Protein AF-A0A7X6ZI66-F1 (afdb_monomer_lite)

pLDDT: mean 93.52, std 6.58, range [58.81, 98.81]

Sequence (279 aa):
EKELAILAPGGCPTERHLVQAYRRKTLTKFQTEAEQHAFWAQLLKKTLPEVARWAANIPQLEDAIRTALVKRGGLGYLPPTPQTFPPSEAFISWVLASDALPMIAWLDGTSAGESDPPALFECLRAQGALALNIIPDRNHNIAQADQRALQLKKLAAVIDLAERLQMPINIGTEMNKAGQPFADDIGCEALRPYQHIFLRGARILVGQSILARYAGFAYAGRAARAEFGTDLRRQNDFFEGVGGLPPLTKPRADHLTSLNPTQAFSLLQDSVRRQAWAV

Radius of gyration: 23.69 Å; chains: 1; bounding box: 58×41×63 Å

Structure (mmCIF, N/CA/C/O backbone):
data_AF-A0A7X6ZI66-F1
#
_entry.id   AF-A0A7X6ZI66-F1
#
loop_
_atom_site.group_PDB
_atom_site.id
_atom_site.type_symbol
_atom_site.label_atom_id
_atom_site.label_alt_id
_atom_site.label_comp_id
_atom_site.label_asym_id
_atom_site.label_entity_id
_atom_site.label_seq_id
_atom_site.pdbx_PDB_ins_code
_atom_site.Cartn_x
_atom_site.Cartn_y
_atom_site.Cartn_z
_atom_site.occupancy
_atom_site.B_iso_or_equiv
_atom_site.auth_seq_id
_atom_site.auth_comp_id
_atom_site.auth_asym_id
_atom_site.auth_atom_id
_atom_site.pdbx_PDB_model_num
ATOM 1 N N . GLU A 1 1 ? 30.888 2.098 -6.085 1.00 58.81 1 GLU A N 1
ATOM 2 C CA . GLU A 1 1 ? 30.416 2.562 -4.762 1.00 58.81 1 GLU A CA 1
ATOM 3 C C . GLU A 1 1 ? 30.596 4.069 -4.555 1.00 58.81 1 GLU A C 1
ATOM 5 O O . GLU A 1 1 ? 29.593 4.762 -4.485 1.00 58.81 1 GLU A O 1
ATOM 10 N N . LYS A 1 2 ? 31.824 4.617 -4.582 1.00 64.69 2 LYS A N 1
ATOM 11 C CA . LYS A 1 2 ? 32.072 6.071 -4.418 1.00 64.69 2 LYS A CA 1
ATOM 12 C C . LYS A 1 2 ? 31.286 6.971 -5.392 1.00 64.69 2 LYS A C 1
ATOM 14 O O . LYS A 1 2 ? 30.758 7.995 -4.987 1.00 64.69 2 LYS A O 1
ATOM 19 N N . GLU A 1 3 ? 31.152 6.557 -6.655 1.00 69.62 3 GLU A N 1
ATOM 20 C CA . GLU A 1 3 ? 30.378 7.289 -7.679 1.00 69.62 3 GLU A CA 1
ATOM 21 C C . GLU A 1 3 ? 28.850 7.218 -7.462 1.00 69.62 3 GLU A C 1
ATOM 23 O O . GLU A 1 3 ? 28.128 8.090 -7.931 1.00 69.62 3 GLU A O 1
ATOM 28 N N . LEU A 1 4 ? 28.356 6.207 -6.735 1.00 70.31 4 LEU A N 1
ATOM 29 C CA . LEU A 1 4 ? 26.935 6.031 -6.404 1.00 70.31 4 LEU A CA 1
ATOM 30 C C . LEU A 1 4 ? 26.526 6.829 -5.161 1.00 70.31 4 LEU A C 1
ATOM 32 O O . LEU A 1 4 ? 25.412 7.341 -5.110 1.00 70.31 4 LEU A O 1
ATOM 36 N N . ALA A 1 5 ? 27.422 6.955 -4.178 1.00 66.50 5 ALA A N 1
ATOM 37 C CA . ALA A 1 5 ? 27.152 7.655 -2.921 1.00 66.50 5 ALA A CA 1
ATOM 38 C C . ALA A 1 5 ? 26.800 9.140 -3.126 1.00 66.50 5 ALA A C 1
ATOM 40 O O . ALA A 1 5 ? 25.981 9.685 -2.397 1.00 66.50 5 ALA A O 1
ATOM 41 N N . ILE A 1 6 ? 27.363 9.775 -4.160 1.00 77.19 6 ILE A N 1
ATOM 42 C CA . ILE A 1 6 ? 27.089 11.178 -4.525 1.00 77.19 6 ILE A CA 1
ATOM 43 C C . ILE A 1 6 ? 25.687 11.339 -5.144 1.00 77.19 6 ILE A C 1
ATOM 45 O O . ILE A 1 6 ? 25.121 12.428 -5.138 1.00 77.19 6 ILE A O 1
ATOM 49 N N . LEU A 1 7 ? 25.122 10.262 -5.699 1.00 76.62 7 LEU A N 1
ATOM 50 C CA . LEU A 1 7 ? 23.834 10.285 -6.395 1.00 76.62 7 LEU A CA 1
ATOM 51 C C . LEU A 1 7 ? 22.649 9.996 -5.483 1.00 76.62 7 LEU A C 1
ATOM 53 O O . LEU A 1 7 ? 21.531 10.329 -5.854 1.00 76.62 7 LEU A O 1
ATOM 57 N N . ALA A 1 8 ? 22.881 9.356 -4.340 1.00 77.62 8 ALA A N 1
ATOM 58 C CA . ALA A 1 8 ? 21.833 8.850 -3.472 1.00 77.62 8 ALA A CA 1
ATOM 59 C C . ALA A 1 8 ? 21.607 9.786 -2.274 1.00 77.62 8 ALA A C 1
ATOM 61 O O . ALA A 1 8 ? 22.435 9.800 -1.356 1.00 77.62 8 ALA A O 1
ATOM 62 N N . PRO A 1 9 ? 20.488 10.536 -2.224 1.00 74.00 9 PRO A N 1
ATOM 63 C CA . PRO A 1 9 ? 20.119 11.279 -1.026 1.00 74.00 9 PRO A CA 1
ATOM 64 C C . PRO A 1 9 ? 20.056 10.328 0.177 1.00 74.00 9 PRO A C 1
ATOM 66 O O . PRO A 1 9 ? 19.439 9.267 0.103 1.00 74.00 9 PRO A O 1
ATOM 69 N N . GLY A 1 10 ? 20.737 10.678 1.269 1.00 75.12 10 GLY A N 1
ATOM 70 C CA . GLY A 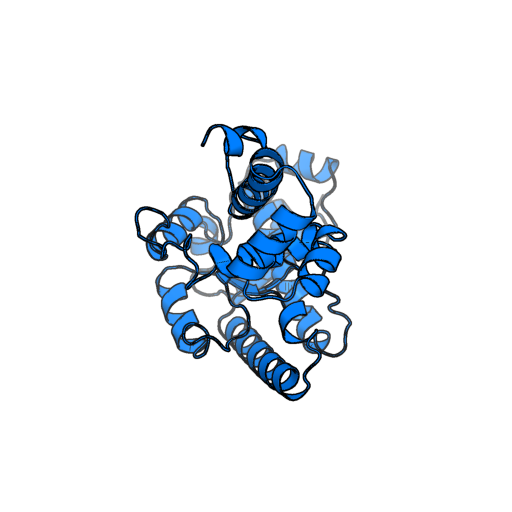1 10 ? 20.761 9.863 2.489 1.00 75.12 10 GLY A CA 1
ATOM 71 C C . GLY A 1 10 ? 21.635 8.602 2.434 1.00 75.12 10 GLY A C 1
ATOM 72 O O . GLY A 1 10 ? 21.563 7.798 3.355 1.00 75.12 10 GLY A O 1
ATOM 73 N N . GLY A 1 11 ? 22.460 8.410 1.396 1.00 79.19 11 GLY A N 1
ATOM 74 C CA . GLY A 1 11 ? 23.421 7.298 1.339 1.00 79.19 11 GLY A CA 1
ATOM 75 C C . GLY A 1 11 ? 22.819 5.929 0.997 1.00 79.19 11 GLY A C 1
ATOM 76 O O . GLY A 1 11 ? 23.513 4.923 1.107 1.00 79.19 11 GLY A O 1
ATOM 77 N N . CYS A 1 12 ? 21.563 5.886 0.542 1.00 80.06 12 CYS A N 1
ATOM 78 C CA . CYS A 1 12 ? 20.856 4.661 0.156 1.00 80.06 12 CYS A CA 1
ATOM 79 C C . CYS A 1 12 ? 20.710 4.574 -1.377 1.00 80.06 12 CYS A C 1
ATOM 81 O O . CYS A 1 12 ? 19.692 5.005 -1.933 1.00 80.06 12 CYS A O 1
ATOM 83 N N . PRO A 1 13 ? 21.728 4.084 -2.112 1.00 84.75 13 PRO A N 1
ATOM 84 C CA . PRO A 1 13 ? 21.649 3.960 -3.563 1.00 84.75 13 PRO A CA 1
ATOM 85 C C . PRO A 1 13 ? 20.539 2.991 -3.983 1.00 84.75 13 PRO A C 1
ATOM 87 O O . PRO A 1 13 ? 20.271 1.991 -3.328 1.00 84.75 13 PRO A O 1
ATOM 90 N N . THR A 1 14 ? 19.902 3.294 -5.114 1.00 83.88 14 THR A N 1
ATOM 91 C CA . THR A 1 14 ? 18.813 2.499 -5.693 1.00 83.88 14 THR A CA 1
ATOM 92 C C . THR A 1 14 ? 19.231 2.015 -7.076 1.00 83.88 14 THR A C 1
ATOM 94 O O . THR A 1 14 ? 20.20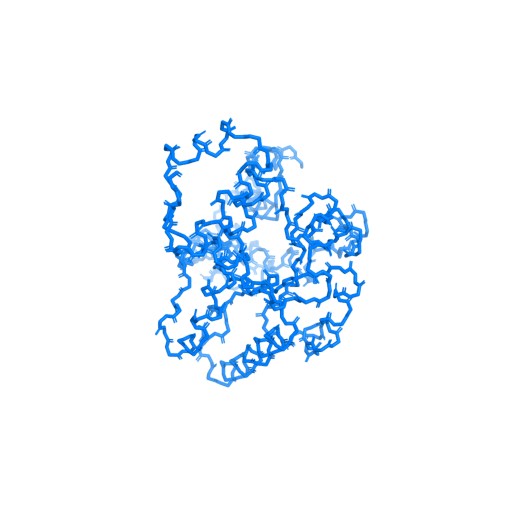5 2.515 -7.647 1.00 83.88 14 THR A O 1
ATOM 97 N N . GLU A 1 15 ? 18.448 1.107 -7.661 1.00 86.31 15 GLU A N 1
ATOM 98 C CA . GLU A 1 15 ? 18.573 0.721 -9.074 1.00 86.31 15 GLU A CA 1
ATOM 99 C C . GLU A 1 15 ? 18.688 1.947 -10.001 1.00 86.31 15 GLU A C 1
ATOM 101 O O . GLU A 1 15 ? 19.513 1.963 -10.913 1.00 86.31 15 GLU A O 1
ATOM 106 N N . ARG A 1 16 ? 17.919 3.014 -9.749 1.00 87.00 16 ARG A N 1
ATOM 107 C CA . ARG A 1 16 ? 17.948 4.229 -10.581 1.00 87.00 16 ARG A CA 1
ATOM 108 C C . ARG A 1 16 ? 19.259 4.996 -10.455 1.00 87.00 16 ARG A C 1
ATOM 110 O O . ARG A 1 16 ? 19.786 5.461 -11.461 1.00 87.00 16 ARG A O 1
ATOM 117 N N . HIS A 1 17 ? 19.823 5.068 -9.251 1.00 89.44 17 HIS A N 1
ATOM 118 C CA . HIS A 1 17 ? 21.141 5.673 -9.045 1.00 89.44 17 HIS A CA 1
ATOM 119 C C . HIS A 1 17 ? 22.239 4.881 -9.777 1.00 89.44 17 HIS A C 1
ATOM 121 O O . HIS A 1 17 ? 23.159 5.478 -10.335 1.00 89.44 17 HIS A O 1
ATOM 127 N N . LEU A 1 18 ? 22.125 3.550 -9.843 1.00 88.31 18 LEU A N 1
ATOM 128 C CA . LEU A 1 18 ? 23.049 2.701 -10.603 1.00 88.31 18 LEU A CA 1
ATOM 129 C C . LEU A 1 18 ? 22.954 2.940 -12.113 1.00 88.31 18 LEU A C 1
ATOM 131 O O . LEU A 1 18 ? 23.976 3.122 -12.773 1.00 88.31 18 LEU A O 1
ATOM 135 N N . VAL A 1 19 ? 21.737 3.015 -12.649 1.00 90.81 19 VAL A N 1
ATOM 136 C CA . VAL A 1 19 ? 21.489 3.340 -14.062 1.00 90.81 19 VAL A CA 1
ATOM 137 C C . VAL A 1 19 ? 22.056 4.715 -14.421 1.00 90.81 19 VAL A C 1
ATOM 139 O O . VAL A 1 19 ? 22.759 4.860 -15.424 1.00 90.81 19 VAL A O 1
ATOM 142 N N . GLN A 1 20 ? 21.823 5.713 -13.568 1.00 90.88 20 GLN A N 1
ATOM 143 C CA . GLN A 1 20 ? 22.380 7.049 -13.743 1.00 90.88 20 GLN A CA 1
ATOM 144 C C . GLN A 1 20 ? 23.915 7.031 -13.709 1.00 90.88 20 GLN A C 1
ATOM 146 O O . GLN A 1 20 ? 24.554 7.729 -14.499 1.00 90.88 20 GLN A O 1
ATOM 151 N N . ALA A 1 21 ? 24.522 6.224 -12.833 1.00 90.81 21 ALA A N 1
ATOM 152 C CA . ALA A 1 21 ? 25.970 6.054 -12.773 1.00 90.81 21 ALA A CA 1
ATOM 153 C C . ALA A 1 21 ? 26.525 5.427 -14.061 1.00 90.81 21 ALA A C 1
ATOM 155 O O . ALA A 1 21 ? 27.510 5.938 -14.592 1.00 90.81 21 ALA A O 1
ATOM 156 N N . TYR A 1 22 ? 25.876 4.397 -14.620 1.00 91.50 22 TYR A N 1
ATOM 157 C CA . TYR A 1 22 ? 26.272 3.821 -15.912 1.00 91.50 22 TYR A CA 1
ATOM 158 C C . TYR A 1 22 ? 26.262 4.865 -17.028 1.00 91.50 22 TYR A C 1
ATOM 160 O O . TYR A 1 22 ? 27.255 5.009 -17.741 1.00 91.50 22 TYR A O 1
ATOM 168 N N . ARG A 1 23 ? 25.189 5.658 -17.129 1.00 92.75 23 ARG A N 1
ATOM 169 C CA . ARG A 1 23 ? 25.104 6.752 -18.105 1.00 92.75 23 ARG A CA 1
ATOM 170 C C . ARG A 1 23 ? 26.181 7.814 -17.876 1.00 92.75 23 ARG A C 1
ATOM 172 O O . ARG A 1 23 ? 26.843 8.240 -18.812 1.00 92.75 23 ARG A O 1
ATOM 179 N N . ARG A 1 24 ? 26.397 8.259 -16.636 1.00 92.19 24 ARG A N 1
ATOM 180 C CA . ARG A 1 24 ? 27.448 9.248 -16.328 1.00 92.19 24 ARG A CA 1
ATOM 181 C C . ARG A 1 24 ? 28.846 8.707 -16.629 1.00 92.19 24 ARG A C 1
ATOM 183 O O . ARG A 1 24 ? 29.717 9.470 -17.036 1.00 92.19 24 ARG A O 1
ATOM 190 N N . LYS A 1 25 ? 29.065 7.398 -16.487 1.00 91.56 25 LYS A N 1
ATOM 191 C CA . LYS A 1 25 ? 30.350 6.774 -16.802 1.00 91.56 25 LYS A CA 1
ATOM 192 C C . LYS A 1 25 ? 30.683 6.875 -18.286 1.00 91.56 25 LYS A C 1
ATOM 194 O O . LYS A 1 25 ? 31.840 7.124 -18.608 1.00 91.56 25 LYS A O 1
ATOM 199 N N . THR A 1 26 ? 29.700 6.771 -19.181 1.00 92.25 26 THR A N 1
ATOM 200 C CA . THR A 1 26 ? 29.959 6.912 -20.623 1.00 92.25 26 THR A CA 1
ATOM 201 C C . THR A 1 26 ? 30.408 8.322 -20.995 1.00 92.25 26 THR A C 1
ATOM 203 O O . THR A 1 26 ? 31.275 8.452 -21.851 1.00 92.25 26 THR A O 1
ATOM 206 N N . LEU A 1 27 ? 29.941 9.353 -20.278 1.00 89.44 27 LEU A N 1
ATOM 207 C CA . LEU A 1 27 ? 30.382 10.745 -20.474 1.00 89.44 27 LEU A CA 1
ATOM 208 C C . LEU A 1 27 ? 31.874 10.960 -20.184 1.00 89.44 27 LEU A C 1
ATOM 210 O O . LEU A 1 27 ? 32.474 11.889 -20.703 1.00 89.44 27 LEU A O 1
ATOM 214 N N . THR A 1 28 ? 32.467 10.125 -19.326 1.00 88.44 28 THR A N 1
ATOM 215 C CA . THR A 1 28 ? 33.893 10.223 -18.960 1.00 88.44 28 THR A CA 1
ATOM 216 C C . THR A 1 28 ? 34.771 9.220 -19.701 1.00 88.44 28 THR A C 1
ATOM 218 O O . THR A 1 28 ? 35.994 9.333 -19.667 1.00 88.44 28 THR A O 1
ATOM 221 N N . LYS A 1 29 ? 34.168 8.209 -20.338 1.00 93.88 29 LYS A N 1
ATOM 222 C CA . LYS A 1 29 ? 34.884 7.144 -21.052 1.00 93.88 29 LYS A CA 1
ATOM 223 C C . LYS A 1 29 ? 34.988 7.371 -22.552 1.00 93.88 29 LYS A C 1
ATOM 225 O O . LYS A 1 29 ? 35.954 6.898 -23.138 1.00 93.88 29 LYS A O 1
ATOM 230 N N . PHE A 1 30 ? 34.035 8.078 -23.142 1.00 94.75 30 PHE A N 1
ATOM 231 C CA . PHE A 1 30 ? 34.007 8.368 -24.570 1.00 94.75 30 PHE A CA 1
ATOM 232 C C . PHE A 1 30 ? 34.213 9.862 -24.803 1.00 94.75 30 PHE A C 1
ATOM 234 O O . PHE A 1 30 ? 33.717 10.682 -24.030 1.00 94.75 30 PHE A O 1
ATOM 241 N N . GLN A 1 31 ? 34.955 10.208 -25.852 1.00 91.88 31 GLN A N 1
ATOM 242 C CA . GLN A 1 31 ? 35.332 11.590 -26.152 1.00 91.88 31 GLN A CA 1
ATOM 243 C C . GLN A 1 31 ? 34.247 12.312 -26.949 1.00 91.88 31 GLN A C 1
ATOM 245 O O . GLN A 1 31 ? 34.138 13.534 -26.873 1.00 91.88 31 GLN A O 1
ATOM 250 N N . THR A 1 32 ? 33.430 11.566 -27.695 1.00 94.25 32 THR A N 1
ATOM 251 C CA . THR A 1 32 ? 32.378 12.127 -28.550 1.00 94.25 32 THR A CA 1
ATOM 252 C C . THR A 1 32 ? 31.006 11.531 -28.250 1.00 94.25 32 THR A C 1
ATOM 254 O O . THR A 1 32 ? 30.879 10.397 -27.787 1.00 94.25 32 THR A O 1
ATOM 257 N N . GLU A 1 33 ? 29.945 12.279 -28.558 1.00 91.69 33 GLU A N 1
ATOM 258 C CA . GLU A 1 33 ? 28.568 11.773 -28.463 1.00 91.69 33 GLU A CA 1
ATOM 259 C C . GLU A 1 33 ? 28.324 10.590 -29.410 1.00 91.69 33 GLU A C 1
ATOM 261 O O . GLU A 1 33 ? 27.603 9.656 -29.066 1.00 91.69 33 GLU A O 1
ATOM 266 N N . ALA A 1 34 ? 28.970 10.582 -30.580 1.00 93.62 34 ALA A N 1
ATOM 267 C CA . ALA A 1 34 ? 28.861 9.492 -31.545 1.00 93.62 34 ALA A CA 1
ATOM 268 C C . ALA A 1 34 ? 29.367 8.157 -30.971 1.00 93.62 34 ALA A C 1
ATOM 270 O O . ALA A 1 34 ? 28.703 7.131 -31.121 1.00 93.62 34 ALA A O 1
ATOM 271 N N . GLU A 1 35 ? 30.496 8.173 -30.257 1.00 95.12 35 GLU A N 1
ATOM 272 C CA . GLU A 1 35 ? 31.035 6.995 -29.565 1.00 95.12 35 GLU A CA 1
ATOM 273 C C . GLU A 1 35 ? 30.098 6.507 -28.452 1.00 95.12 35 GLU A C 1
ATOM 275 O O . GLU A 1 35 ? 29.862 5.305 -28.317 1.00 95.12 35 GLU A O 1
ATOM 280 N N . GLN A 1 36 ? 29.506 7.432 -27.689 1.00 94.62 36 GLN A N 1
ATOM 281 C CA . GLN A 1 36 ? 28.526 7.091 -26.653 1.00 94.62 36 GLN A CA 1
ATOM 282 C C . GLN A 1 36 ? 27.280 6.440 -27.257 1.00 94.62 36 GLN A C 1
ATOM 284 O O . GLN A 1 36 ? 26.811 5.413 -26.759 1.00 94.62 36 GLN A O 1
ATOM 289 N N . HIS A 1 37 ? 26.745 7.011 -28.338 1.00 95.44 37 HIS A N 1
ATOM 290 C CA . HIS A 1 37 ? 25.588 6.459 -29.033 1.00 95.44 37 HIS A CA 1
ATOM 291 C C . HIS A 1 37 ? 25.893 5.081 -29.620 1.00 95.44 37 HIS A C 1
ATOM 293 O O . HIS A 1 37 ? 25.059 4.188 -29.495 1.00 95.44 37 HIS A O 1
ATOM 299 N N . ALA A 1 38 ? 27.078 4.876 -30.200 1.00 96.25 38 ALA A N 1
ATOM 300 C CA . ALA A 1 38 ? 27.494 3.579 -30.733 1.00 96.25 38 ALA A CA 1
ATOM 301 C C . ALA A 1 38 ? 27.580 2.509 -29.638 1.00 96.25 38 ALA A C 1
ATOM 303 O O . ALA A 1 38 ? 27.039 1.413 -29.806 1.00 96.25 38 ALA A O 1
ATOM 304 N N . PHE A 1 39 ? 28.175 2.845 -28.491 1.00 96.50 39 PHE A N 1
ATOM 305 C CA . PHE A 1 39 ? 28.236 1.953 -27.336 1.00 96.50 39 PHE A CA 1
ATOM 306 C C . PHE A 1 39 ? 26.838 1.540 -26.857 1.00 96.50 39 PHE A C 1
ATOM 308 O O . PHE A 1 39 ? 26.552 0.349 -26.708 1.00 96.50 39 PHE A O 1
ATOM 315 N N . TRP A 1 40 ? 25.938 2.508 -26.655 1.00 95.94 40 TRP A N 1
ATOM 316 C CA . TRP A 1 40 ? 24.576 2.217 -26.210 1.00 95.94 40 TRP A CA 1
ATOM 317 C C . TRP A 1 40 ? 23.755 1.483 -27.274 1.00 95.94 40 TRP A C 1
ATOM 319 O O . TRP A 1 40 ? 23.003 0.579 -26.928 1.00 95.94 40 TRP A O 1
ATOM 329 N N . ALA A 1 41 ? 23.917 1.800 -28.558 1.00 96.19 41 ALA A N 1
ATOM 330 C CA . ALA A 1 41 ? 23.244 1.099 -29.652 1.00 96.19 41 ALA A CA 1
ATOM 331 C C . ALA A 1 41 ? 23.612 -0.389 -29.660 1.00 96.19 41 ALA A C 1
ATOM 333 O O . ALA A 1 41 ? 22.731 -1.252 -29.683 1.00 96.19 41 ALA A O 1
ATOM 334 N N . GLN A 1 42 ? 24.905 -0.695 -29.533 1.00 95.19 42 GLN A N 1
ATOM 335 C CA . GLN A 1 42 ? 25.388 -2.067 -29.438 1.00 95.19 42 GLN A CA 1
ATOM 336 C C . GLN A 1 42 ? 24.856 -2.772 -28.183 1.00 95.19 42 GLN A C 1
ATOM 338 O O . GLN A 1 42 ? 24.300 -3.867 -28.278 1.00 95.19 42 GLN A O 1
ATOM 343 N N . LEU A 1 43 ? 24.997 -2.149 -27.009 1.00 93.06 43 LEU A N 1
ATOM 344 C CA . LEU A 1 43 ? 24.644 -2.773 -25.734 1.00 93.06 43 LEU A CA 1
ATOM 345 C C . LEU A 1 43 ? 23.134 -2.996 -25.582 1.00 93.06 43 LEU A C 1
ATOM 347 O O . LEU A 1 43 ? 22.704 -4.045 -25.105 1.00 93.06 43 LEU A O 1
ATOM 351 N N . LEU A 1 44 ? 22.325 -2.024 -26.005 1.00 92.75 44 LEU A N 1
ATOM 352 C CA . LEU A 1 44 ? 20.864 -2.077 -25.921 1.00 92.75 44 LEU A CA 1
ATOM 353 C C . LEU A 1 44 ? 20.237 -2.845 -27.093 1.00 92.75 44 LEU A C 1
ATOM 355 O O . LEU A 1 44 ? 19.025 -3.066 -27.085 1.00 92.75 44 LEU A O 1
ATOM 359 N N . LYS A 1 45 ? 21.043 -3.255 -28.085 1.00 93.88 45 LYS A N 1
ATOM 360 C CA . LYS A 1 45 ? 20.598 -3.873 -29.345 1.00 93.88 45 LYS A CA 1
ATOM 361 C C . LYS A 1 45 ? 19.571 -2.987 -30.065 1.00 93.88 45 LYS A C 1
ATOM 363 O O . LYS A 1 45 ? 18.474 -3.428 -30.411 1.00 93.88 45 LYS A O 1
ATOM 368 N N . LYS A 1 46 ? 19.918 -1.710 -30.226 1.00 95.69 46 LYS A N 1
ATOM 369 C CA . LYS A 1 46 ? 19.097 -0.659 -30.845 1.00 95.69 46 LYS A CA 1
ATOM 370 C C . LYS A 1 46 ? 19.861 0.045 -31.948 1.00 95.69 46 LYS A C 1
ATOM 372 O O . LYS A 1 46 ? 21.078 -0.074 -32.050 1.00 95.69 46 LYS A O 1
ATOM 377 N N . THR A 1 47 ? 19.143 0.775 -32.788 1.00 96.31 47 THR A N 1
ATOM 378 C CA . THR A 1 47 ? 19.764 1.558 -33.854 1.00 96.31 47 THR A CA 1
ATOM 379 C C . THR A 1 47 ? 20.356 2.860 -33.307 1.00 96.31 47 THR A C 1
ATOM 381 O O . THR A 1 47 ? 19.892 3.406 -32.303 1.00 96.31 47 THR A O 1
ATOM 384 N N . LEU A 1 48 ? 21.375 3.391 -33.989 1.00 95.31 48 LEU A N 1
ATOM 385 C CA . LEU A 1 48 ? 21.966 4.691 -33.653 1.00 95.31 48 LEU A CA 1
ATOM 386 C C . LEU A 1 48 ? 20.928 5.833 -33.612 1.00 95.31 48 LEU A C 1
ATOM 388 O O . LEU A 1 48 ? 20.932 6.575 -32.629 1.00 95.31 48 LEU A O 1
ATOM 392 N N . PRO A 1 49 ? 20.004 5.971 -34.591 1.00 95.31 49 PRO A N 1
ATOM 393 C CA . PRO A 1 49 ? 18.968 7.004 -34.534 1.00 95.31 49 PRO A CA 1
ATOM 394 C C . PRO A 1 49 ? 18.035 6.883 -33.321 1.00 95.31 49 PRO A C 1
ATOM 396 O O . PRO A 1 49 ? 17.659 7.896 -32.733 1.00 95.31 49 PRO A O 1
ATOM 399 N N . GLU A 1 50 ? 17.674 5.661 -32.909 1.00 93.94 50 GLU A N 1
ATOM 400 C CA . GLU A 1 50 ? 16.855 5.452 -31.707 1.00 93.94 50 GLU A CA 1
ATOM 401 C C . GLU A 1 50 ? 17.574 5.934 -30.448 1.00 93.94 50 GLU A C 1
ATOM 403 O O . GLU A 1 50 ? 16.986 6.665 -29.650 1.00 93.94 50 GLU A O 1
ATOM 408 N N . VAL A 1 51 ? 18.845 5.559 -30.290 1.00 95.25 51 VAL A N 1
ATOM 409 C CA . VAL A 1 51 ? 19.657 5.957 -29.135 1.00 95.25 51 VAL A CA 1
ATOM 410 C C . VAL A 1 51 ? 19.897 7.461 -29.117 1.00 95.25 51 VAL A C 1
ATOM 412 O O . VAL A 1 51 ? 19.763 8.062 -28.057 1.00 95.25 51 VAL A O 1
ATOM 415 N N . ALA A 1 52 ? 20.177 8.086 -30.263 1.00 93.31 52 ALA A N 1
ATOM 416 C CA . ALA A 1 52 ? 20.342 9.537 -30.353 1.00 93.31 52 ALA A CA 1
ATOM 417 C C . ALA A 1 52 ? 19.068 10.282 -29.915 1.00 93.31 52 ALA A C 1
ATOM 419 O O . ALA A 1 52 ? 19.131 11.239 -29.142 1.00 93.31 52 ALA A O 1
ATOM 420 N N . ARG A 1 53 ? 17.887 9.797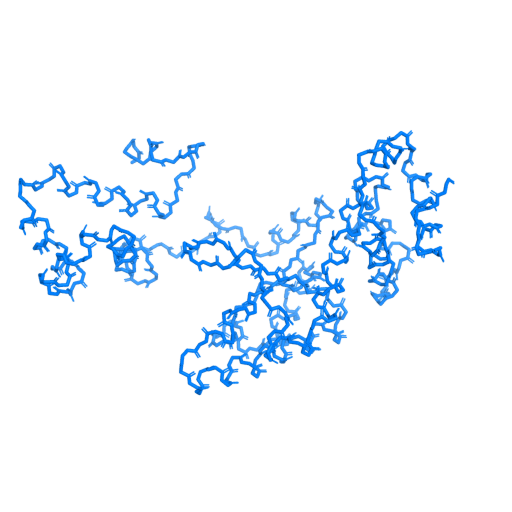 -30.325 1.00 94.62 53 ARG A N 1
ATOM 421 C CA . ARG A 1 53 ? 16.600 10.339 -29.860 1.00 94.62 53 ARG A CA 1
ATOM 422 C C . ARG A 1 53 ? 16.425 10.182 -28.348 1.00 94.62 53 ARG A C 1
ATOM 424 O O . ARG A 1 53 ? 15.926 11.093 -27.695 1.00 94.62 53 ARG A O 1
ATOM 431 N N . TRP A 1 54 ? 16.816 9.041 -27.784 1.00 93.94 54 TRP A N 1
ATOM 432 C CA . TRP A 1 54 ? 16.745 8.817 -26.339 1.00 93.94 54 TRP A CA 1
ATOM 433 C C . TRP A 1 54 ? 17.781 9.626 -25.565 1.00 93.94 54 TRP A C 1
ATOM 435 O O . TRP A 1 54 ? 17.493 10.049 -24.456 1.00 93.94 54 TRP A O 1
ATOM 445 N N . ALA A 1 55 ? 18.957 9.903 -26.123 1.00 90.62 55 ALA A N 1
ATOM 446 C CA . ALA A 1 55 ? 19.952 10.760 -25.482 1.00 90.62 55 ALA A CA 1
ATOM 447 C C . ALA A 1 55 ? 19.421 12.187 -25.255 1.00 90.62 55 ALA A C 1
ATOM 449 O O . ALA A 1 55 ? 19.699 12.784 -24.217 1.00 90.62 55 ALA A O 1
ATOM 450 N N . ALA A 1 56 ? 18.561 12.680 -26.154 1.00 90.75 56 ALA A N 1
ATOM 451 C CA . ALA A 1 56 ? 17.816 13.927 -25.970 1.00 90.75 56 ALA A CA 1
ATOM 452 C C . ALA A 1 56 ? 16.670 13.827 -24.935 1.00 90.75 56 ALA A C 1
ATOM 454 O O . ALA A 1 56 ? 16.152 14.846 -24.483 1.00 90.75 56 ALA A O 1
ATOM 455 N N . ASN A 1 57 ? 16.275 12.614 -24.530 1.00 91.25 57 ASN A N 1
ATOM 456 C CA . ASN A 1 57 ? 15.256 12.336 -23.516 1.00 91.25 57 ASN A CA 1
ATOM 457 C C . ASN A 1 57 ? 15.817 11.393 -22.443 1.00 91.25 57 ASN A C 1
ATOM 459 O O . ASN A 1 57 ? 15.586 10.183 -22.440 1.00 91.25 57 ASN A O 1
ATOM 463 N N . ILE A 1 58 ? 16.555 11.980 -21.505 1.00 90.06 58 ILE A N 1
ATOM 464 C CA . ILE A 1 58 ? 17.271 11.261 -20.452 1.00 90.06 58 ILE A CA 1
ATOM 465 C C . ILE A 1 58 ? 16.430 10.193 -19.722 1.00 90.06 58 ILE A C 1
ATOM 467 O O . ILE A 1 58 ? 16.927 9.070 -19.606 1.00 90.06 58 ILE A O 1
ATOM 471 N N . PRO A 1 59 ? 15.187 10.466 -19.269 1.00 89.62 59 PRO A N 1
ATOM 472 C CA . PRO A 1 59 ? 14.337 9.433 -18.675 1.00 89.62 59 PRO A CA 1
ATOM 473 C C . PRO A 1 59 ? 14.145 8.208 -19.574 1.00 89.62 59 PRO A C 1
ATOM 475 O O . PRO A 1 59 ? 14.197 7.075 -19.100 1.00 89.62 59 PRO A O 1
ATOM 478 N N . GLN A 1 60 ? 13.967 8.422 -20.879 1.00 90.38 60 GLN A N 1
ATOM 479 C CA . GLN A 1 60 ? 13.786 7.344 -21.847 1.00 90.38 60 GLN A CA 1
ATOM 480 C C . GLN A 1 60 ? 15.067 6.522 -22.043 1.00 90.38 60 GLN A C 1
ATOM 482 O O . GLN A 1 60 ? 14.996 5.293 -22.099 1.00 90.38 60 GLN A O 1
ATOM 487 N N . LEU A 1 61 ? 16.233 7.174 -22.106 1.00 92.94 61 LEU A N 1
ATOM 488 C CA . LEU A 1 61 ? 17.521 6.479 -22.181 1.00 92.94 61 LEU A CA 1
ATOM 489 C C . LEU A 1 61 ? 17.797 5.661 -20.913 1.00 92.94 61 LEU A C 1
ATOM 491 O O . LEU A 1 61 ? 18.181 4.497 -21.006 1.00 92.94 61 LEU A O 1
ATOM 495 N N . GLU A 1 62 ? 17.587 6.240 -19.730 1.00 93.00 62 GLU A N 1
ATOM 496 C CA . GLU A 1 62 ? 17.789 5.534 -18.461 1.00 93.00 62 GLU A CA 1
ATOM 497 C C . GLU A 1 62 ? 16.844 4.332 -18.323 1.00 93.00 62 GLU A C 1
ATOM 499 O O . GLU A 1 62 ? 17.292 3.253 -17.937 1.00 93.00 62 GLU A O 1
ATOM 504 N N . ASP A 1 63 ? 15.572 4.449 -18.711 1.00 90.75 63 ASP A N 1
ATOM 505 C CA . ASP A 1 63 ? 14.650 3.307 -18.715 1.00 90.75 63 ASP A CA 1
ATOM 506 C C . ASP A 1 63 ? 15.088 2.196 -19.686 1.00 90.75 63 ASP A C 1
ATOM 508 O O . ASP A 1 63 ? 14.949 1.007 -19.366 1.00 90.75 63 ASP A O 1
ATOM 512 N N . ALA A 1 64 ? 15.664 2.548 -20.841 1.00 92.00 64 ALA A N 1
ATOM 513 C CA . ALA A 1 64 ? 16.221 1.573 -21.777 1.00 92.00 64 ALA A CA 1
ATOM 514 C C . ALA A 1 64 ? 17.439 0.843 -21.181 1.00 92.00 64 ALA A C 1
ATOM 516 O O . ALA A 1 64 ? 17.491 -0.389 -21.212 1.00 92.00 64 ALA A O 1
ATOM 517 N N . ILE A 1 65 ? 18.371 1.579 -20.564 1.00 93.50 65 ILE A N 1
ATOM 518 C CA . ILE A 1 65 ? 19.539 1.019 -19.859 1.00 93.50 65 ILE A CA 1
ATOM 519 C C . ILE A 1 65 ? 19.089 0.082 -18.736 1.00 93.50 65 ILE A C 1
ATOM 521 O O . ILE A 1 65 ? 19.566 -1.048 -18.627 1.00 93.50 65 ILE A O 1
ATOM 525 N N . ARG A 1 66 ? 18.134 0.526 -17.918 1.00 91.81 66 ARG A N 1
ATOM 526 C CA . ARG A 1 66 ? 17.568 -0.238 -16.803 1.00 91.81 66 ARG A CA 1
ATOM 527 C C . ARG A 1 66 ? 16.948 -1.552 -17.264 1.00 91.81 66 ARG A C 1
ATOM 529 O O . ARG A 1 66 ? 17.180 -2.593 -16.653 1.00 91.81 66 ARG A O 1
ATOM 536 N N . THR A 1 67 ? 16.194 -1.504 -18.358 1.00 90.69 67 THR A N 1
ATOM 537 C CA . THR A 1 67 ? 15.540 -2.676 -18.949 1.00 90.69 67 THR A CA 1
ATOM 538 C C . THR A 1 67 ? 16.554 -3.689 -19.472 1.00 90.69 67 THR A C 1
ATOM 540 O O . THR A 1 67 ? 16.372 -4.882 -19.256 1.00 90.69 67 THR A O 1
ATOM 543 N N . ALA A 1 68 ? 17.624 -3.230 -20.124 1.00 91.12 68 ALA A N 1
ATOM 544 C CA . ALA A 1 68 ? 18.639 -4.113 -20.694 1.00 91.12 68 ALA A CA 1
ATOM 545 C C . ALA A 1 68 ? 19.587 -4.709 -19.641 1.00 91.12 68 ALA A C 1
ATOM 547 O O . ALA A 1 68 ? 20.004 -5.859 -19.768 1.00 91.12 68 ALA A O 1
ATOM 548 N N . LEU A 1 69 ? 19.957 -3.926 -18.623 1.00 90.56 69 LEU A N 1
ATOM 549 C CA . LEU A 1 69 ? 21.030 -4.300 -17.703 1.00 90.56 69 LEU A CA 1
ATOM 550 C C . LEU A 1 69 ? 20.536 -4.775 -16.343 1.00 90.56 69 LEU A C 1
ATOM 552 O O . LEU A 1 69 ? 21.104 -5.726 -15.826 1.00 90.56 69 LEU A O 1
ATOM 556 N N . VAL A 1 70 ? 19.531 -4.137 -15.743 1.00 88.38 70 VAL A N 1
ATOM 557 C CA . VAL A 1 70 ? 19.233 -4.346 -14.311 1.00 88.38 70 VAL A CA 1
ATOM 558 C C . VAL A 1 70 ? 18.023 -5.248 -14.077 1.00 88.38 70 VAL A C 1
ATOM 560 O O . VAL A 1 70 ? 17.969 -5.974 -13.088 1.00 88.38 70 VAL A O 1
ATOM 563 N N . LYS A 1 71 ? 17.051 -5.248 -14.992 1.00 86.56 71 LYS A N 1
ATOM 564 C CA . LYS A 1 71 ? 15.869 -6.111 -14.884 1.00 86.56 71 LYS A CA 1
ATOM 565 C C . LYS A 1 71 ? 16.204 -7.593 -15.056 1.00 86.56 71 LYS A C 1
ATOM 567 O O . LYS A 1 71 ? 17.230 -7.941 -15.625 1.00 86.56 71 LYS A O 1
ATOM 572 N N . ARG A 1 72 ? 15.300 -8.468 -14.592 1.00 84.56 72 ARG A N 1
ATOM 573 C CA . ARG A 1 72 ? 15.426 -9.935 -14.669 1.00 84.56 72 ARG A CA 1
ATOM 574 C C . ARG A 1 72 ? 15.925 -10.396 -16.043 1.00 84.56 72 ARG A C 1
ATOM 576 O O . ARG A 1 72 ? 15.283 -10.124 -17.052 1.00 84.56 72 ARG A O 1
ATOM 583 N N . GLY A 1 73 ? 17.045 -11.119 -16.050 1.00 84.69 73 GLY A N 1
ATOM 584 C CA . GLY A 1 73 ? 17.722 -11.589 -17.266 1.00 84.69 73 GLY A CA 1
ATOM 585 C C . GLY A 1 73 ? 18.797 -10.638 -17.812 1.00 84.69 73 GLY A C 1
ATOM 586 O O . GLY A 1 73 ? 19.546 -11.028 -18.703 1.00 84.69 73 GLY A O 1
ATOM 587 N N . GLY A 1 74 ? 18.899 -9.421 -17.277 1.00 86.25 74 GLY A N 1
ATOM 588 C CA . GLY A 1 74 ? 19.973 -8.471 -17.548 1.00 86.25 74 GLY A CA 1
ATOM 589 C C . GLY A 1 74 ? 21.249 -8.781 -16.761 1.00 86.25 74 GLY A C 1
ATOM 590 O O . GLY A 1 74 ? 21.225 -9.473 -15.744 1.00 86.25 74 GLY A O 1
ATOM 591 N N . LEU A 1 75 ? 22.377 -8.246 -17.234 1.00 85.75 75 LEU A N 1
ATOM 592 C CA . LEU A 1 75 ? 23.718 -8.530 -16.698 1.00 85.75 75 LEU A CA 1
ATOM 593 C C . LEU A 1 75 ? 23.914 -8.134 -15.225 1.00 85.75 75 LEU A C 1
ATOM 595 O O . LEU A 1 75 ? 24.697 -8.756 -14.518 1.00 85.75 75 LEU A O 1
ATOM 599 N N . GLY A 1 76 ? 23.238 -7.080 -14.779 1.00 84.31 76 GLY A N 1
ATOM 600 C CA . GLY A 1 76 ? 23.277 -6.564 -13.413 1.00 84.31 76 GLY A CA 1
ATOM 601 C C . GLY A 1 76 ? 22.147 -7.081 -12.523 1.00 84.31 76 GLY A C 1
ATOM 602 O O . GLY A 1 76 ? 22.032 -6.625 -11.388 1.00 84.31 76 GLY A O 1
ATOM 603 N N . TYR A 1 77 ? 21.301 -7.991 -13.016 1.00 87.88 77 TYR A N 1
ATOM 604 C CA . TYR A 1 77 ? 20.232 -8.567 -12.210 1.00 87.88 77 TYR A CA 1
ATOM 605 C C . TYR A 1 77 ? 20.780 -9.620 -11.254 1.00 87.88 77 TYR A C 1
ATOM 607 O O . TYR A 1 77 ? 21.362 -10.622 -11.672 1.00 87.88 77 TYR A O 1
ATOM 615 N N . LEU A 1 78 ? 20.500 -9.432 -9.970 1.00 85.12 78 LEU A N 1
ATOM 616 C CA . LEU A 1 78 ? 20.692 -10.453 -8.953 1.00 85.12 78 LEU A CA 1
ATOM 617 C C . LEU A 1 78 ? 19.317 -10.933 -8.482 1.00 85.12 78 LEU A C 1
ATOM 619 O O . LEU A 1 78 ? 18.470 -10.099 -8.152 1.00 85.12 78 LEU A O 1
ATOM 623 N N . PRO A 1 79 ? 19.059 -12.254 -8.464 1.00 84.75 79 PRO A N 1
ATOM 624 C CA . PRO A 1 79 ? 17.819 -12.761 -7.904 1.00 84.75 79 PRO A CA 1
ATOM 625 C C . PRO A 1 79 ? 17.742 -12.415 -6.411 1.00 84.75 79 PRO A C 1
ATOM 627 O O . PRO A 1 79 ? 18.773 -12.408 -5.733 1.00 84.75 79 PRO A O 1
ATOM 630 N N . PRO A 1 80 ? 16.535 -12.146 -5.886 1.00 85.75 80 PRO A N 1
ATOM 631 C CA . PRO A 1 80 ? 16.364 -11.915 -4.464 1.00 85.75 80 PRO A CA 1
ATOM 632 C C . PRO A 1 80 ? 16.784 -13.161 -3.680 1.00 85.75 80 PRO A C 1
ATOM 634 O O . PRO A 1 80 ? 16.493 -14.294 -4.068 1.00 85.75 80 PRO A O 1
ATOM 637 N N . THR A 1 81 ? 17.458 -12.935 -2.562 1.00 88.88 81 THR A N 1
ATOM 638 C CA . THR A 1 81 ? 17.884 -13.968 -1.615 1.00 88.88 81 THR A CA 1
ATOM 639 C C . THR A 1 81 ? 17.473 -13.562 -0.201 1.00 88.88 81 THR A C 1
ATOM 641 O O . THR A 1 81 ? 17.297 -12.368 0.042 1.00 88.88 81 THR A O 1
ATOM 644 N N . PRO A 1 82 ? 17.407 -14.493 0.768 1.00 88.94 82 PRO A N 1
ATOM 645 C CA . PRO A 1 82 ? 17.158 -14.153 2.172 1.00 88.94 82 PRO A CA 1
ATOM 646 C C . PRO A 1 82 ? 18.123 -13.109 2.767 1.00 88.94 82 PRO A C 1
ATOM 648 O O . PRO A 1 82 ? 17.805 -12.472 3.765 1.00 88.94 82 PRO A O 1
ATOM 651 N N . GLN A 1 83 ? 19.307 -12.925 2.169 1.00 86.50 83 GLN A N 1
ATOM 652 C CA . GLN A 1 83 ? 20.287 -11.912 2.578 1.00 86.50 83 GLN A CA 1
ATOM 653 C C . GLN A 1 83 ? 19.943 -10.506 2.068 1.00 86.50 83 GLN A C 1
ATOM 655 O O . GLN A 1 83 ? 20.379 -9.522 2.657 1.00 86.50 83 GLN A O 1
ATOM 660 N N . THR A 1 84 ? 19.202 -10.406 0.962 1.00 84.31 84 THR A N 1
ATOM 661 C CA . THR A 1 84 ? 18.822 -9.132 0.324 1.00 84.31 84 THR A CA 1
ATOM 662 C C . THR A 1 84 ? 17.370 -8.755 0.597 1.00 84.31 84 THR A C 1
ATOM 664 O O . THR A 1 84 ? 17.054 -7.570 0.667 1.00 84.31 84 THR A O 1
ATOM 667 N N . PHE A 1 85 ? 16.503 -9.748 0.802 1.00 87.88 85 PHE A N 1
ATOM 668 C CA . PHE A 1 85 ? 15.102 -9.583 1.161 1.00 87.88 85 PHE A CA 1
ATOM 669 C C . PHE A 1 85 ? 14.723 -10.589 2.248 1.00 87.88 85 PHE A C 1
ATOM 671 O O . PHE A 1 85 ? 15.013 -11.776 2.094 1.00 87.88 85 PHE A O 1
ATOM 678 N N . PRO A 1 86 ? 14.049 -10.164 3.328 1.00 91.06 86 PRO A N 1
ATOM 679 C CA . PRO A 1 86 ? 13.562 -11.103 4.326 1.00 91.06 86 PRO A CA 1
ATOM 680 C C . PRO A 1 86 ? 12.510 -12.047 3.715 1.00 91.06 86 PRO A C 1
ATOM 682 O O . PRO A 1 86 ? 11.769 -11.644 2.812 1.00 91.06 86 PRO A O 1
ATOM 685 N N . PRO A 1 87 ? 12.385 -13.286 4.226 1.00 93.00 87 PRO A N 1
ATOM 686 C CA . PRO A 1 87 ? 11.224 -14.125 3.945 1.00 93.00 87 PRO A CA 1
ATOM 687 C C . PRO A 1 87 ? 9.914 -13.391 4.272 1.00 93.00 87 PRO A C 1
ATOM 689 O O . PRO A 1 87 ? 9.866 -12.600 5.217 1.00 93.00 87 PRO A O 1
ATOM 692 N N . SER A 1 88 ? 8.841 -13.676 3.527 1.00 93.19 88 SER A N 1
ATOM 693 C CA . SER A 1 88 ? 7.551 -12.984 3.688 1.00 93.19 88 SER A CA 1
ATOM 694 C C . SER A 1 88 ? 6.996 -13.095 5.108 1.00 93.19 88 SER A C 1
ATOM 696 O O . SER A 1 88 ? 6.546 -12.101 5.664 1.00 93.19 88 SER A O 1
ATOM 698 N N . GLU A 1 89 ? 7.111 -14.268 5.729 1.00 95.50 89 GLU A N 1
ATOM 699 C CA . GLU A 1 89 ? 6.696 -14.503 7.114 1.00 95.50 89 GLU A CA 1
ATOM 700 C C . GLU A 1 89 ? 7.463 -13.618 8.110 1.00 95.50 89 GLU A C 1
ATOM 702 O O . GLU A 1 89 ? 6.861 -12.999 8.986 1.00 95.50 89 GLU A O 1
ATOM 707 N N . ALA A 1 90 ? 8.784 -13.486 7.941 1.00 95.94 90 ALA A N 1
ATOM 708 C CA . ALA A 1 90 ? 9.606 -12.631 8.796 1.00 95.94 90 ALA A CA 1
ATOM 709 C C . ALA A 1 90 ? 9.231 -11.150 8.637 1.00 95.94 90 ALA A C 1
ATOM 711 O O . ALA A 1 90 ? 9.133 -10.422 9.626 1.00 95.94 90 ALA A O 1
ATOM 712 N N . PHE A 1 91 ? 8.971 -10.711 7.402 1.00 95.81 91 PHE A N 1
ATOM 713 C CA . PHE A 1 91 ? 8.502 -9.355 7.130 1.00 95.81 91 PHE A CA 1
ATOM 714 C C . PHE A 1 91 ? 7.121 -9.092 7.746 1.00 95.81 91 PHE A C 1
ATOM 716 O O . PHE A 1 91 ? 6.938 -8.090 8.432 1.00 95.81 91 PHE A O 1
ATOM 723 N N . ILE A 1 92 ? 6.162 -10.000 7.554 1.00 97.69 92 ILE A N 1
ATOM 724 C CA . ILE A 1 92 ? 4.807 -9.873 8.103 1.00 97.69 92 ILE A CA 1
ATOM 725 C C . ILE A 1 92 ? 4.844 -9.839 9.634 1.00 97.69 92 ILE A C 1
ATOM 727 O O . ILE A 1 92 ? 4.213 -8.973 10.238 1.00 97.69 92 ILE A O 1
ATOM 731 N N . SER A 1 93 ? 5.633 -10.713 10.261 1.00 97.12 93 SER A N 1
ATOM 732 C CA . SER A 1 93 ? 5.829 -10.726 11.713 1.00 97.12 93 SER A CA 1
ATOM 733 C C . SER A 1 93 ? 6.378 -9.392 12.233 1.00 97.12 93 SER A C 1
ATOM 735 O O . SER A 1 93 ? 5.863 -8.846 13.208 1.00 97.12 93 SER A O 1
ATOM 737 N N . TRP A 1 94 ? 7.358 -8.803 11.541 1.00 97.12 94 TRP A N 1
ATOM 738 C CA . TRP A 1 94 ? 7.897 -7.484 11.888 1.00 97.12 94 TRP A CA 1
ATOM 739 C C . TRP A 1 94 ? 6.857 -6.357 11.772 1.00 97.12 94 TRP A C 1
ATOM 741 O O . TRP A 1 94 ? 6.767 -5.497 12.654 1.00 97.12 94 TRP A O 1
ATOM 751 N N . VAL A 1 95 ? 6.032 -6.375 10.721 1.00 97.31 95 VAL A N 1
ATOM 752 C CA . VAL A 1 95 ? 4.940 -5.405 10.544 1.00 97.31 95 VAL A CA 1
ATOM 753 C C . VAL A 1 95 ? 3.910 -5.537 11.672 1.00 97.31 95 VAL A C 1
ATOM 755 O O . VAL A 1 95 ? 3.526 -4.531 12.270 1.00 97.31 95 VAL A O 1
ATOM 758 N N . LEU A 1 96 ? 3.512 -6.764 12.023 1.00 96.88 96 LEU A N 1
ATOM 759 C CA . LEU A 1 96 ? 2.585 -7.028 13.131 1.00 96.88 96 LEU A CA 1
ATOM 760 C C . LEU A 1 96 ? 3.165 -6.616 14.488 1.00 96.88 96 LEU A C 1
ATOM 762 O O . LEU A 1 96 ? 2.443 -6.067 15.314 1.00 96.88 96 LEU A O 1
ATOM 766 N N . ALA A 1 97 ? 4.463 -6.828 14.718 1.00 96.56 97 ALA A N 1
ATOM 767 C CA . ALA A 1 97 ? 5.146 -6.392 15.939 1.00 96.56 97 ALA A CA 1
ATOM 768 C C . ALA A 1 97 ? 5.173 -4.861 16.096 1.00 96.56 97 ALA A C 1
ATOM 770 O O . ALA A 1 97 ? 5.355 -4.358 17.203 1.00 96.56 97 ALA A O 1
ATOM 771 N N . SER A 1 98 ? 4.969 -4.133 14.997 1.00 95.69 98 SER A N 1
ATOM 772 C CA . SER A 1 98 ? 4.820 -2.676 14.970 1.00 95.69 98 SER A CA 1
ATOM 773 C C . SER A 1 98 ? 3.353 -2.229 15.061 1.00 95.69 98 SER A C 1
ATOM 775 O O . SER A 1 98 ? 3.063 -1.061 14.807 1.00 95.69 98 SER A O 1
ATOM 777 N N . ASP A 1 99 ? 2.423 -3.149 15.356 1.00 95.44 99 ASP A N 1
ATOM 778 C CA . ASP A 1 99 ? 0.969 -2.927 15.368 1.00 95.44 99 ASP A CA 1
ATOM 779 C C . ASP A 1 99 ? 0.410 -2.373 14.031 1.00 95.44 99 ASP A C 1
ATOM 781 O O . ASP A 1 99 ? -0.679 -1.791 13.967 1.00 95.44 99 ASP A O 1
ATOM 785 N N . ALA A 1 100 ? 1.148 -2.567 12.934 1.00 95.50 100 ALA A N 1
ATOM 786 C CA . ALA A 1 100 ? 0.780 -2.141 11.588 1.00 95.50 100 ALA A CA 1
ATOM 787 C C . ALA A 1 100 ? 0.003 -3.237 10.831 1.00 95.50 100 ALA A C 1
ATOM 789 O O . ALA A 1 100 ? -0.184 -4.345 11.329 1.00 95.50 100 ALA A O 1
ATOM 790 N N . LEU A 1 101 ? -0.483 -2.919 9.624 1.00 95.31 101 LEU A N 1
ATOM 791 C CA . LEU A 1 101 ? -1.261 -3.842 8.791 1.00 95.31 101 LEU A CA 1
ATOM 792 C C . LEU A 1 101 ? -0.382 -4.407 7.671 1.00 95.31 101 LEU A C 1
ATOM 794 O O . LEU A 1 101 ? -0.096 -3.685 6.714 1.00 95.31 101 LEU A O 1
ATOM 798 N N . PRO A 1 102 ? 0.016 -5.688 7.731 1.00 97.62 102 PRO A N 1
ATOM 799 C CA . PRO A 1 102 ? 0.647 -6.342 6.598 1.00 97.62 102 PRO A CA 1
ATOM 800 C C . PRO A 1 102 ? -0.383 -6.501 5.479 1.00 97.62 102 PRO A C 1
ATOM 802 O O . PRO A 1 102 ? -1.509 -6.951 5.716 1.00 97.62 102 PRO A O 1
ATOM 805 N N . MET A 1 103 ? -0.002 -6.121 4.261 1.00 98.12 103 MET A N 1
ATOM 806 C CA . MET A 1 103 ? -0.902 -6.115 3.110 1.00 98.12 103 MET A CA 1
ATOM 807 C C . MET A 1 103 ? -0.417 -7.074 2.031 1.00 98.12 103 MET A C 1
ATOM 809 O O . MET A 1 103 ? 0.771 -7.123 1.715 1.00 98.12 103 MET A O 1
ATOM 813 N N . ILE A 1 104 ? -1.354 -7.803 1.435 1.00 98.19 104 ILE A N 1
ATOM 814 C CA . ILE A 1 104 ? -1.123 -8.549 0.203 1.00 98.19 104 ILE A CA 1
ATOM 815 C C . ILE A 1 104 ? -0.925 -7.532 -0.913 1.00 98.19 104 ILE A C 1
ATOM 817 O O . ILE A 1 104 ? -1.807 -6.714 -1.151 1.00 98.19 104 ILE A O 1
ATOM 821 N N . ALA A 1 105 ? 0.208 -7.578 -1.604 1.00 95.81 105 ALA A N 1
ATOM 822 C CA . ALA A 1 105 ? 0.394 -6.818 -2.832 1.00 95.81 105 ALA A CA 1
ATOM 823 C C . ALA A 1 105 ? -0.064 -7.667 -4.021 1.00 95.81 105 ALA A C 1
ATOM 825 O O . ALA A 1 105 ? 0.357 -8.815 -4.159 1.00 95.81 105 ALA A O 1
ATOM 826 N N . TRP A 1 106 ? -0.911 -7.097 -4.871 1.00 97.19 106 TRP A N 1
ATOM 827 C CA . TRP A 1 106 ? -1.373 -7.728 -6.103 1.00 97.19 106 TRP A CA 1
ATOM 828 C C . TRP A 1 106 ? -1.338 -6.703 -7.235 1.00 97.19 106 TRP A C 1
ATOM 830 O O . TRP A 1 106 ? -1.776 -5.565 -7.047 1.00 97.19 106 TRP A O 1
ATOM 840 N N . LEU A 1 107 ? -0.787 -7.078 -8.391 1.00 94.75 107 LEU A N 1
ATOM 841 C CA . LEU A 1 107 ? -0.556 -6.147 -9.491 1.00 94.75 107 LEU A CA 1
ATOM 842 C C . LEU A 1 107 ? -1.604 -6.255 -10.599 1.00 94.75 107 LEU A C 1
ATOM 844 O O . LEU A 1 107 ? -2.301 -5.282 -10.881 1.00 94.75 107 LEU A O 1
ATOM 848 N N . ASP A 1 108 ? -1.675 -7.400 -11.273 1.00 95.06 108 ASP A N 1
ATOM 849 C CA . ASP A 1 108 ? -2.588 -7.593 -12.407 1.00 95.06 108 ASP A CA 1
ATOM 850 C C . ASP A 1 108 ? -3.103 -9.025 -12.583 1.00 95.06 108 ASP A C 1
ATOM 852 O O . ASP A 1 108 ? -3.943 -9.291 -13.453 1.00 95.06 108 ASP A O 1
ATOM 856 N N . GLY A 1 109 ? -2.626 -9.964 -11.762 1.00 95.56 109 GLY A N 1
ATOM 857 C CA . GLY A 1 109 ? -3.084 -11.346 -11.768 1.00 95.56 109 GLY A CA 1
ATOM 858 C C . GLY A 1 109 ? -2.618 -12.149 -12.974 1.00 95.56 109 GLY A C 1
ATOM 859 O O . GLY A 1 109 ? -3.120 -13.255 -13.182 1.00 95.56 109 GLY A O 1
ATOM 860 N N . THR A 1 110 ? -1.733 -11.621 -13.818 1.00 94.44 110 THR A N 1
ATOM 861 C CA . THR A 1 110 ? -1.264 -12.313 -15.030 1.00 94.44 110 THR A CA 1
ATOM 862 C C . THR A 1 110 ? 0.010 -13.117 -14.798 1.00 94.44 110 THR A C 1
ATOM 864 O O . THR A 1 110 ? 0.294 -14.047 -15.551 1.00 94.44 110 THR A O 1
ATOM 867 N N . SER A 1 111 ? 0.758 -12.812 -13.736 1.00 94.12 111 SER A N 1
ATOM 868 C CA . SER A 1 111 ? 1.930 -13.597 -13.350 1.00 94.12 111 SER A CA 1
ATOM 869 C C . SER A 1 111 ? 1.529 -14.941 -12.735 1.00 94.12 111 SER A C 1
ATOM 871 O O . SER A 1 111 ? 0.466 -15.066 -12.131 1.00 94.12 111 SER A O 1
ATOM 873 N N . ALA A 1 112 ? 2.412 -15.941 -12.819 1.00 93.06 112 ALA A N 1
ATOM 874 C CA . ALA A 1 112 ? 2.168 -17.250 -12.208 1.00 93.06 112 ALA A CA 1
ATOM 875 C C . ALA A 1 112 ? 1.853 -17.147 -10.701 1.00 93.06 112 ALA A C 1
ATOM 877 O O . ALA A 1 112 ? 0.952 -17.829 -10.225 1.00 93.06 112 ALA A O 1
ATOM 878 N N . GLY A 1 113 ? 2.532 -16.244 -9.980 1.00 92.38 113 GLY A N 1
ATOM 879 C CA . GLY A 1 113 ? 2.333 -16.043 -8.540 1.00 92.38 113 GLY A CA 1
ATOM 880 C C . GLY A 1 113 ? 1.034 -15.325 -8.158 1.00 92.38 113 GLY A C 1
ATOM 881 O O . GLY A 1 113 ? 0.620 -15.413 -7.011 1.00 92.38 113 GLY A O 1
ATOM 882 N N . GLU A 1 114 ? 0.380 -14.636 -9.097 1.00 96.44 114 GLU A N 1
ATOM 883 C CA . GLU A 1 114 ? -0.874 -13.906 -8.846 1.00 96.44 114 GLU A CA 1
ATOM 884 C C . GLU A 1 114 ? -2.083 -14.510 -9.576 1.00 96.44 114 GLU A C 1
ATOM 886 O O . GLU A 1 114 ? -3.217 -14.064 -9.385 1.00 96.44 114 GLU A O 1
ATOM 891 N N . SER A 1 115 ? -1.845 -15.490 -10.451 1.00 95.44 115 SER A N 1
ATOM 892 C CA . SER A 1 115 ? -2.871 -16.078 -11.316 1.00 95.44 115 SER A CA 1
ATOM 893 C C . SER A 1 115 ? -3.944 -16.867 -10.564 1.00 95.44 115 SER A C 1
ATOM 895 O O . SER A 1 115 ? -5.052 -16.998 -11.089 1.00 95.44 115 SER A O 1
ATOM 897 N N . ASP A 1 116 ? -3.640 -17.294 -9.335 1.00 97.62 116 ASP A N 1
ATOM 898 C CA . ASP A 1 116 ? -4.554 -17.926 -8.380 1.00 97.62 116 ASP A CA 1
ATOM 899 C C . ASP A 1 116 ? -4.706 -17.046 -7.117 1.00 97.62 116 ASP A C 1
ATOM 901 O O . ASP A 1 116 ? -3.972 -17.215 -6.136 1.00 97.62 116 ASP A O 1
ATOM 905 N N . PRO A 1 117 ? -5.623 -16.054 -7.130 1.00 96.56 117 PRO A N 1
ATOM 906 C CA . PRO A 1 117 ? -5.850 -15.192 -5.976 1.00 96.56 117 PRO A CA 1
ATOM 907 C C . PRO A 1 117 ? -6.294 -15.940 -4.709 1.00 96.56 117 PRO A C 1
ATOM 909 O O . PRO A 1 117 ? -5.776 -15.598 -3.648 1.00 96.56 117 PRO A O 1
ATOM 912 N N . PRO A 1 118 ? -7.195 -16.948 -4.753 1.00 97.81 118 PRO A N 1
ATOM 913 C CA . PRO A 1 118 ? -7.515 -17.752 -3.573 1.00 97.81 118 PRO A CA 1
ATOM 914 C C . PRO A 1 118 ? -6.285 -18.347 -2.883 1.00 97.81 118 PRO A C 1
ATOM 916 O O . PRO A 1 118 ? -6.115 -18.123 -1.684 1.00 97.81 118 PRO A O 1
ATOM 919 N N . ALA A 1 119 ? -5.401 -19.019 -3.627 1.00 97.81 119 ALA A N 1
ATOM 920 C CA . ALA A 1 119 ? -4.200 -19.622 -3.051 1.00 97.81 119 ALA A CA 1
ATOM 921 C C . ALA A 1 119 ? -3.212 -18.565 -2.525 1.00 97.81 119 ALA A C 1
ATOM 923 O O . ALA A 1 119 ? -2.636 -18.727 -1.447 1.00 97.81 119 ALA A O 1
ATOM 924 N N . LEU A 1 120 ? -3.051 -17.446 -3.243 1.00 97.56 120 LEU A N 1
ATOM 925 C CA . LEU A 1 120 ? -2.232 -16.316 -2.791 1.00 97.56 120 LEU A CA 1
ATOM 926 C C . LEU A 1 120 ? -2.746 -15.742 -1.461 1.00 97.56 120 LEU A C 1
ATOM 928 O O . LEU A 1 120 ? -1.963 -15.511 -0.536 1.00 97.56 120 LEU A O 1
ATOM 932 N N . PHE A 1 121 ? -4.058 -15.521 -1.358 1.00 98.25 121 PHE A N 1
ATOM 933 C CA . PHE A 1 121 ? -4.691 -14.971 -0.163 1.00 98.25 121 PHE A CA 1
ATOM 934 C C . PHE A 1 121 ? -4.618 -15.942 1.003 1.00 98.25 121 PHE A C 1
ATOM 936 O O . PHE A 1 121 ? -4.296 -15.519 2.108 1.00 98.25 121 PHE A O 1
ATOM 943 N N . GLU A 1 122 ? -4.891 -17.224 0.779 1.00 97.56 122 GLU A N 1
ATOM 944 C CA . GLU A 1 122 ? -4.753 -18.257 1.804 1.00 97.56 122 GLU A CA 1
ATOM 945 C C . GLU A 1 122 ? -3.331 -18.278 2.373 1.00 97.56 122 GLU A C 1
ATOM 947 O O . GLU A 1 122 ? -3.155 -18.140 3.585 1.00 97.56 122 GLU A O 1
ATOM 952 N N . CYS A 1 123 ? -2.322 -18.337 1.501 1.00 97.25 123 CYS A N 1
ATOM 953 C CA . CYS A 1 123 ? -0.914 -18.358 1.886 1.00 97.25 123 CYS A CA 1
ATOM 954 C C . CYS A 1 123 ? -0.518 -17.132 2.726 1.00 97.25 123 CYS A C 1
ATOM 956 O O . CYS A 1 123 ? 0.004 -17.268 3.833 1.00 97.25 123 CYS A O 1
ATOM 958 N N . LEU A 1 124 ? -0.797 -15.919 2.240 1.00 98.06 124 LEU A N 1
ATOM 959 C CA . LEU A 1 124 ? -0.358 -14.697 2.920 1.00 98.06 124 LEU A CA 1
ATOM 960 C C . LEU A 1 124 ? -1.190 -14.374 4.166 1.00 98.06 124 LEU A C 1
ATOM 962 O O . LEU A 1 124 ? -0.658 -13.821 5.129 1.00 98.06 124 LEU A O 1
ATOM 966 N N . ARG A 1 125 ? -2.473 -14.748 4.204 1.00 97.44 125 ARG A N 1
ATOM 967 C CA . ARG A 1 125 ? -3.298 -14.614 5.416 1.00 97.44 125 ARG A CA 1
ATOM 968 C C . ARG A 1 125 ? -2.874 -15.598 6.495 1.00 97.44 125 ARG A C 1
ATOM 970 O O . ARG A 1 125 ? -2.849 -15.207 7.657 1.00 97.44 125 ARG A O 1
ATOM 977 N N . ALA A 1 126 ? -2.489 -16.823 6.131 1.00 97.44 126 ALA A N 1
ATOM 978 C CA . ALA A 1 126 ? -1.916 -17.777 7.080 1.00 97.44 126 ALA A CA 1
ATOM 979 C C . ALA A 1 126 ? -0.635 -17.229 7.735 1.00 97.44 126 ALA A C 1
ATOM 981 O O . ALA A 1 126 ? -0.378 -17.504 8.903 1.00 97.44 126 ALA A O 1
ATOM 982 N N . GLN A 1 127 ? 0.121 -16.394 7.015 1.00 97.75 127 GLN A N 1
ATOM 983 C CA . GLN A 1 127 ? 1.289 -15.683 7.548 1.00 97.75 127 GLN A CA 1
ATOM 984 C C . GLN A 1 127 ? 0.933 -14.419 8.351 1.00 97.75 127 GLN A C 1
ATOM 986 O O . GLN A 1 127 ? 1.786 -13.909 9.071 1.00 97.75 127 GLN A O 1
ATOM 991 N N . GLY A 1 128 ? -0.303 -13.915 8.257 1.00 96.94 128 GLY A N 1
ATOM 992 C CA . GLY A 1 128 ? -0.794 -12.773 9.034 1.00 96.94 128 GLY A CA 1
ATOM 993 C C . GLY A 1 128 ? -1.131 -11.511 8.233 1.00 96.94 128 GLY A C 1
ATOM 994 O O . GLY A 1 128 ? -1.295 -10.453 8.836 1.00 96.94 128 GLY A O 1
ATOM 995 N N . ALA A 1 129 ? -1.239 -11.578 6.903 1.00 98.06 129 ALA A N 1
ATOM 996 C CA . ALA A 1 129 ? -1.723 -10.448 6.107 1.00 98.06 129 ALA A CA 1
ATOM 997 C C . ALA A 1 129 ? -3.192 -10.108 6.420 1.00 98.06 129 ALA A C 1
ATOM 999 O O . ALA A 1 129 ? -4.042 -10.994 6.522 1.00 98.06 129 ALA A O 1
ATOM 1000 N N . LEU A 1 130 ? -3.487 -8.812 6.549 1.00 97.88 130 LEU A N 1
ATOM 1001 C CA . LEU A 1 130 ? -4.773 -8.294 7.035 1.00 97.88 130 LEU A CA 1
ATOM 1002 C C . LEU A 1 130 ? -5.537 -7.458 6.002 1.00 97.88 130 LEU A C 1
ATOM 1004 O O . LEU A 1 130 ? -6.745 -7.295 6.136 1.00 97.88 130 LEU A O 1
ATOM 1008 N N . ALA A 1 131 ? -4.856 -6.938 4.982 1.00 98.38 131 ALA A N 1
ATOM 1009 C CA . ALA A 1 131 ? -5.441 -6.068 3.961 1.00 98.38 131 ALA A CA 1
ATOM 1010 C C . ALA A 1 131 ? -4.873 -6.376 2.566 1.00 98.38 131 ALA A C 1
ATOM 1012 O O . ALA A 1 131 ? -3.898 -7.117 2.429 1.00 98.38 131 ALA A O 1
ATOM 1013 N N . LEU A 1 132 ? -5.500 -5.833 1.528 1.00 98.69 132 LEU A N 1
ATOM 1014 C CA . LEU A 1 132 ? -5.065 -5.922 0.135 1.00 98.69 132 LEU A CA 1
ATOM 1015 C C . LEU A 1 132 ? -4.562 -4.548 -0.325 1.00 98.69 132 LEU A C 1
ATOM 1017 O O . LEU A 1 132 ? -5.207 -3.543 -0.058 1.00 98.69 132 LEU A O 1
ATOM 1021 N N . ASN A 1 133 ? -3.449 -4.502 -1.049 1.00 97.94 133 ASN A N 1
ATOM 1022 C CA . ASN A 1 133 ? -2.922 -3.307 -1.696 1.00 97.94 133 ASN A CA 1
ATOM 1023 C C . ASN A 1 133 ? -2.840 -3.516 -3.215 1.00 97.94 133 ASN A C 1
ATOM 1025 O O . ASN A 1 133 ? -2.127 -4.413 -3.675 1.00 97.94 133 ASN A O 1
ATOM 1029 N N . ILE A 1 134 ? -3.522 -2.664 -3.981 1.00 97.38 134 ILE A N 1
ATOM 1030 C CA . ILE A 1 134 ? -3.584 -2.719 -5.452 1.00 97.38 134 ILE A CA 1
ATOM 1031 C C . ILE A 1 134 ? -3.333 -1.345 -6.088 1.00 97.38 134 ILE A C 1
ATOM 1033 O O . ILE A 1 134 ? -3.419 -0.314 -5.426 1.00 97.38 134 ILE A O 1
ATOM 1037 N N . ILE A 1 135 ? -3.036 -1.334 -7.390 1.00 94.94 135 ILE A N 1
ATOM 1038 C CA . ILE A 1 135 ? -2.830 -0.118 -8.197 1.00 94.94 135 ILE A CA 1
ATOM 1039 C C . ILE A 1 135 ? -3.840 -0.158 -9.353 1.00 94.94 135 ILE A C 1
ATOM 1041 O O . ILE A 1 135 ? -3.490 -0.585 -10.459 1.00 94.94 135 ILE A O 1
ATOM 1045 N N . PRO A 1 136 ? -5.107 0.220 -9.112 1.00 94.38 136 PRO A N 1
ATOM 1046 C CA . PRO A 1 136 ? -6.189 -0.055 -10.047 1.00 94.38 136 PRO A CA 1
ATOM 1047 C C . PRO A 1 136 ? -6.017 0.675 -11.383 1.00 94.38 136 PRO A C 1
ATOM 1049 O O . PRO A 1 136 ? -6.424 0.120 -12.406 1.00 94.38 136 PRO A O 1
ATOM 1052 N N . ASP A 1 137 ? -5.356 1.846 -11.423 1.00 90.31 137 ASP A N 1
ATOM 1053 C CA . ASP A 1 137 ? -5.068 2.541 -12.687 1.00 90.31 137 ASP A CA 1
ATOM 1054 C C . ASP A 1 137 ? -4.354 1.638 -13.703 1.00 90.31 137 ASP A C 1
ATOM 1056 O O . ASP A 1 137 ? -4.695 1.625 -14.885 1.00 90.31 137 ASP A O 1
ATOM 1060 N N . ARG A 1 138 ? -3.439 0.778 -13.237 1.00 89.50 138 ARG A N 1
ATOM 1061 C CA . ARG A 1 138 ? -2.692 -0.145 -14.106 1.00 89.50 138 ARG A CA 1
ATOM 1062 C C . ARG A 1 138 ? -3.559 -1.204 -14.765 1.00 89.50 138 ARG A C 1
ATOM 1064 O O . ARG A 1 138 ? -3.170 -1.705 -15.813 1.00 89.50 138 ARG A O 1
ATOM 1071 N N . ASN A 1 139 ? -4.697 -1.547 -14.169 1.00 92.94 139 ASN A N 1
ATOM 1072 C CA . ASN A 1 139 ? -5.552 -2.621 -14.661 1.00 92.94 139 ASN A CA 1
ATOM 1073 C C . ASN A 1 139 ? -6.556 -2.151 -15.718 1.00 92.94 139 ASN A C 1
ATOM 1075 O O . ASN A 1 139 ? -7.061 -2.975 -16.482 1.00 92.94 139 ASN A O 1
ATOM 1079 N N . HIS A 1 140 ? -6.853 -0.847 -15.780 1.00 91.25 140 HIS A N 1
ATOM 1080 C CA . HIS A 1 140 ? -7.825 -0.294 -16.732 1.00 91.25 140 HIS A CA 1
ATOM 1081 C C . HIS A 1 140 ? -7.203 0.642 -17.772 1.00 91.25 140 HIS A C 1
ATOM 1083 O O . HIS A 1 140 ? -7.701 0.695 -18.900 1.00 91.25 140 HIS A O 1
ATOM 1089 N N . ASN A 1 141 ? -6.111 1.336 -17.441 1.00 90.44 141 ASN A N 1
ATOM 1090 C CA . ASN A 1 141 ? -5.416 2.266 -18.329 1.00 90.44 141 ASN A CA 1
ATOM 1091 C C . ASN A 1 141 ? -4.481 1.515 -19.300 1.00 90.44 141 ASN A C 1
ATOM 1093 O O . ASN A 1 141 ? -3.255 1.622 -19.251 1.00 90.44 141 ASN A O 1
ATOM 1097 N N . ILE A 1 142 ? -5.079 0.682 -20.157 1.00 92.44 142 ILE A N 1
ATOM 1098 C CA . ILE A 1 142 ? -4.386 -0.235 -21.070 1.00 92.44 142 ILE A CA 1
ATOM 1099 C C . ILE A 1 142 ? -4.919 -0.037 -22.488 1.00 92.44 142 ILE A C 1
ATOM 1101 O O . ILE A 1 142 ? -6.116 -0.161 -22.733 1.00 92.44 142 ILE A O 1
ATOM 1105 N N . ALA A 1 143 ? -4.014 0.227 -23.436 1.00 92.69 143 ALA A N 1
ATOM 1106 C CA . ALA A 1 143 ? -4.375 0.491 -24.830 1.00 92.69 143 ALA A CA 1
ATOM 1107 C C . ALA A 1 143 ? -4.924 -0.745 -25.569 1.00 92.69 143 ALA A C 1
ATOM 1109 O O . ALA A 1 143 ? -5.799 -0.618 -26.421 1.00 92.69 143 ALA A O 1
ATOM 1110 N N . GLN A 1 144 ? -4.411 -1.941 -25.267 1.00 95.75 144 GLN A N 1
ATOM 1111 C CA . GLN A 1 144 ? -4.871 -3.178 -25.900 1.00 95.75 144 GLN A CA 1
ATOM 1112 C C . GLN A 1 144 ? -6.168 -3.669 -25.251 1.00 95.75 144 GLN A C 1
ATOM 1114 O O . GLN A 1 144 ? -6.183 -4.007 -24.067 1.00 95.75 144 GLN A O 1
ATOM 1119 N N . ALA A 1 145 ? -7.240 -3.742 -26.042 1.00 94.94 145 ALA A N 1
ATOM 1120 C CA . ALA A 1 145 ? -8.584 -4.054 -25.559 1.00 94.94 145 ALA A CA 1
ATOM 1121 C C . ALA A 1 145 ? -8.677 -5.420 -24.855 1.00 94.94 145 ALA A C 1
ATOM 1123 O O . ALA A 1 145 ? -9.234 -5.498 -23.761 1.00 94.94 145 ALA A O 1
ATOM 1124 N N . ASP A 1 146 ? -8.080 -6.470 -25.422 1.00 96.12 146 ASP A N 1
ATOM 1125 C CA . ASP A 1 146 ? -8.136 -7.820 -24.843 1.00 96.12 146 ASP A CA 1
ATOM 1126 C C . ASP A 1 146 ? -7.378 -7.906 -23.514 1.00 96.12 146 ASP A C 1
ATOM 1128 O O . ASP A 1 146 ? -7.864 -8.481 -22.537 1.00 96.12 146 ASP A O 1
ATOM 1132 N N . GLN A 1 147 ? -6.204 -7.268 -23.444 1.00 96.19 147 GLN A N 1
ATOM 1133 C CA . GLN A 1 147 ? -5.429 -7.177 -22.209 1.00 96.19 147 GLN A CA 1
ATOM 1134 C C . GLN A 1 147 ? -6.201 -6.396 -21.142 1.00 96.19 147 GLN A C 1
ATOM 1136 O O . GLN A 1 147 ? -6.267 -6.829 -19.991 1.00 96.19 147 GLN A O 1
ATOM 1141 N N . ARG A 1 148 ? -6.826 -5.278 -21.528 1.00 96.25 148 ARG A N 1
ATOM 1142 C CA . ARG A 1 148 ? -7.676 -4.480 -20.642 1.00 96.25 148 ARG A CA 1
ATOM 1143 C C . ARG A 1 148 ? -8.842 -5.302 -20.101 1.00 96.25 148 ARG A C 1
ATOM 1145 O O . ARG A 1 148 ? -9.063 -5.322 -18.896 1.00 96.25 148 ARG A O 1
ATOM 1152 N N . ALA A 1 149 ? -9.562 -6.013 -20.964 1.00 96.75 149 ALA A N 1
ATOM 1153 C CA . ALA A 1 149 ? -10.691 -6.848 -20.562 1.00 96.75 149 ALA A CA 1
ATOM 1154 C C . ALA A 1 149 ? -10.267 -7.951 -19.576 1.00 96.75 149 ALA A C 1
ATOM 1156 O O . ALA A 1 149 ? -10.931 -8.168 -18.559 1.00 96.75 149 ALA A O 1
ATOM 1157 N N . LEU A 1 150 ? -9.132 -8.609 -19.832 1.00 97.06 150 LEU A N 1
ATOM 1158 C CA . LEU A 1 150 ? -8.580 -9.622 -18.935 1.00 97.06 150 LEU A CA 1
ATOM 1159 C C . LEU A 1 150 ? -8.210 -9.042 -17.563 1.00 97.06 150 LEU A C 1
ATOM 1161 O O . LEU A 1 150 ? -8.579 -9.623 -16.540 1.00 97.06 150 LEU A O 1
ATOM 1165 N N . GLN A 1 151 ? -7.491 -7.918 -17.528 1.00 97.38 151 GLN A N 1
ATOM 1166 C CA . GLN A 1 151 ? -7.059 -7.308 -16.269 1.00 97.38 151 GLN A CA 1
ATOM 1167 C C . GLN A 1 151 ? -8.233 -6.741 -15.468 1.00 97.38 151 GLN A C 1
ATOM 1169 O O . GLN A 1 151 ? -8.258 -6.910 -14.253 1.00 97.38 151 GLN A O 1
ATOM 1174 N N . LEU A 1 152 ? -9.260 -6.190 -16.121 1.00 97.56 152 LEU A N 1
ATOM 1175 C CA . LEU A 1 152 ? -10.500 -5.783 -15.452 1.00 97.56 152 LEU A CA 1
ATOM 1176 C C . LEU A 1 152 ? -11.246 -6.967 -14.831 1.00 97.56 152 LEU A C 1
ATOM 1178 O O . LEU A 1 152 ? -11.708 -6.873 -13.695 1.00 97.56 152 LEU A O 1
ATOM 1182 N N . LYS A 1 153 ? -11.324 -8.107 -15.530 1.00 97.75 153 LYS A N 1
ATOM 1183 C CA . LYS A 1 153 ? -11.923 -9.332 -14.975 1.00 97.75 153 LYS A CA 1
ATOM 1184 C C . LYS A 1 153 ? -11.160 -9.825 -13.743 1.00 97.75 153 LYS A C 1
ATOM 1186 O O . LYS A 1 153 ? -11.769 -10.251 -12.765 1.00 97.75 153 LYS A O 1
ATOM 1191 N N . LYS A 1 154 ? -9.828 -9.783 -13.791 1.00 98.19 154 LYS A N 1
ATOM 1192 C CA . LYS A 1 154 ? -8.963 -10.186 -12.675 1.00 98.19 154 LYS A CA 1
ATOM 1193 C C . LYS A 1 154 ? -9.053 -9.215 -11.492 1.00 98.19 154 LYS A C 1
ATOM 1195 O O . LYS A 1 154 ? -9.140 -9.673 -10.357 1.00 98.19 154 LYS A O 1
ATOM 1200 N N . LEU A 1 155 ? -9.116 -7.910 -11.763 1.00 98.12 155 LEU A N 1
ATOM 1201 C CA . LEU A 1 155 ? -9.346 -6.869 -10.762 1.00 98.12 155 LEU A CA 1
ATOM 1202 C C . LEU A 1 155 ? -10.681 -7.087 -10.036 1.00 98.12 155 LEU A C 1
ATOM 1204 O O . LEU A 1 155 ? -10.713 -7.105 -8.810 1.00 98.12 155 LEU A O 1
ATOM 1208 N N . ALA A 1 156 ? -11.766 -7.323 -10.778 1.00 98.25 156 ALA A N 1
ATOM 1209 C CA . ALA A 1 156 ? -13.067 -7.635 -10.187 1.00 98.25 156 ALA A CA 1
ATOM 1210 C C . ALA A 1 156 ? -12.980 -8.855 -9.253 1.00 98.25 156 ALA A C 1
ATOM 1212 O O . ALA A 1 156 ? -13.392 -8.796 -8.099 1.00 98.25 156 ALA A O 1
ATOM 1213 N N . ALA A 1 157 ? -12.344 -9.937 -9.718 1.00 98.19 157 ALA A N 1
ATOM 1214 C CA . ALA A 1 157 ? -12.208 -11.165 -8.941 1.00 98.19 157 ALA A CA 1
ATOM 1215 C C . ALA A 1 157 ? -11.416 -10.981 -7.632 1.00 98.19 157 ALA A C 1
ATOM 1217 O O . ALA A 1 157 ? -11.780 -11.582 -6.617 1.00 98.19 157 ALA A O 1
ATOM 1218 N N . VAL A 1 158 ? -10.343 -10.177 -7.636 1.00 98.50 158 VAL A N 1
ATOM 1219 C CA . VAL A 1 158 ? -9.536 -9.937 -6.428 1.00 98.50 158 VAL A CA 1
ATOM 1220 C C . VAL A 1 158 ? -10.244 -9.003 -5.442 1.00 98.50 158 VAL A C 1
ATOM 1222 O O . VAL A 1 158 ? -10.171 -9.238 -4.236 1.00 98.50 158 VAL A O 1
ATOM 1225 N N . ILE A 1 159 ? -10.989 -8.006 -5.938 1.00 98.62 159 ILE A N 1
ATOM 1226 C CA . ILE A 1 159 ? -11.826 -7.127 -5.107 1.00 98.62 159 ILE A CA 1
ATOM 1227 C C . ILE A 1 159 ? -12.933 -7.944 -4.433 1.00 98.62 159 ILE A C 1
ATOM 1229 O O . ILE A 1 159 ? -13.074 -7.896 -3.211 1.00 98.62 159 ILE A O 1
ATOM 1233 N N . ASP A 1 1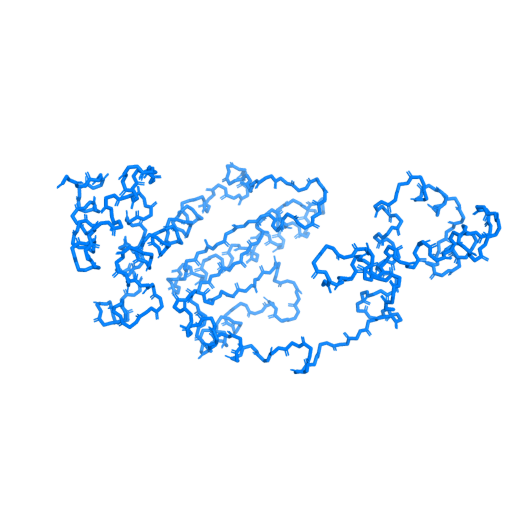60 ? -13.655 -8.761 -5.202 1.00 98.56 160 ASP A N 1
ATOM 1234 C CA . ASP A 1 160 ? -14.718 -9.619 -4.675 1.00 98.56 160 ASP A CA 1
ATOM 1235 C C . ASP A 1 160 ? -14.188 -10.600 -3.620 1.00 98.56 160 ASP A C 1
ATOM 1237 O O . ASP A 1 160 ? -14.857 -10.892 -2.625 1.00 98.56 160 ASP A O 1
ATOM 1241 N N . LEU A 1 161 ? -12.984 -11.143 -3.829 1.00 98.69 161 LEU A N 1
ATOM 1242 C CA . LEU A 1 161 ? -12.345 -12.032 -2.865 1.00 98.69 161 LEU A CA 1
ATOM 1243 C C . LEU A 1 161 ? -11.988 -11.301 -1.567 1.00 98.69 161 LEU A C 1
ATOM 1245 O O . LEU A 1 161 ? -12.286 -11.818 -0.491 1.00 98.69 161 LEU A O 1
ATOM 1249 N N . ALA A 1 162 ? -11.391 -10.113 -1.654 1.00 98.62 162 ALA A N 1
ATOM 1250 C CA . ALA A 1 162 ? -11.055 -9.311 -0.483 1.00 98.62 162 ALA A CA 1
ATOM 1251 C C . ALA A 1 162 ? -12.302 -8.930 0.329 1.00 98.62 162 ALA A C 1
ATOM 1253 O O . ALA A 1 162 ? -12.306 -9.114 1.547 1.00 98.62 162 ALA A O 1
ATOM 1254 N N . GLU A 1 163 ? -13.391 -8.519 -0.328 1.00 98.25 163 GLU A N 1
ATOM 1255 C CA . GLU A 1 163 ? -14.664 -8.216 0.339 1.00 98.25 163 GLU A CA 1
ATOM 1256 C C . GLU A 1 163 ? -15.245 -9.443 1.055 1.00 98.25 163 GLU A C 1
ATOM 1258 O O . GLU A 1 163 ? -15.608 -9.366 2.233 1.00 98.25 163 GLU A O 1
ATOM 1263 N N . ARG A 1 164 ? -15.275 -10.615 0.400 1.00 98.19 164 ARG A N 1
ATOM 1264 C CA . ARG A 1 164 ? -15.726 -11.866 1.044 1.00 98.19 164 ARG A CA 1
ATOM 1265 C C . ARG A 1 164 ? -14.903 -12.210 2.283 1.00 98.19 164 ARG A C 1
ATOM 1267 O O . ARG A 1 164 ? -15.448 -12.730 3.252 1.00 98.19 164 ARG A O 1
ATOM 1274 N N . LEU A 1 165 ? -13.608 -11.910 2.255 1.00 97.88 165 LEU A N 1
ATOM 1275 C CA . LEU A 1 165 ? -12.677 -12.173 3.350 1.00 97.88 165 LEU A CA 1
ATOM 1276 C C . LEU A 1 165 ? -12.594 -11.035 4.377 1.00 97.88 165 LEU A C 1
ATOM 1278 O O . LEU A 1 165 ? -11.814 -11.148 5.321 1.00 97.88 165 LEU A O 1
ATOM 1282 N N . GLN A 1 166 ? -13.397 -9.975 4.219 1.00 98.06 166 GLN A N 1
ATOM 1283 C CA . GLN A 1 166 ? -13.380 -8.779 5.068 1.00 98.06 166 GLN A CA 1
ATOM 1284 C C . GLN A 1 166 ? -11.985 -8.132 5.157 1.00 98.06 166 GLN A C 1
ATOM 1286 O O . GLN A 1 166 ? -11.594 -7.624 6.206 1.00 98.06 166 GLN A O 1
ATOM 1291 N N . MET A 1 167 ? -11.229 -8.156 4.058 1.00 98.31 167 MET A N 1
ATOM 1292 C CA . MET A 1 167 ? -9.918 -7.517 3.963 1.00 98.31 167 MET A CA 1
ATOM 1293 C C . MET A 1 167 ? -10.068 -6.092 3.420 1.00 98.31 167 MET A C 1
ATOM 1295 O O . MET A 1 167 ? -10.520 -5.935 2.285 1.00 98.31 167 MET A O 1
ATOM 1299 N N . PRO A 1 168 ? -9.660 -5.053 4.172 1.00 98.38 168 PRO A N 1
ATOM 1300 C CA . PRO A 1 168 ? -9.645 -3.684 3.669 1.00 98.38 168 PRO A CA 1
ATOM 1301 C C . PRO A 1 168 ? -8.772 -3.562 2.416 1.00 98.38 168 PRO A C 1
ATOM 1303 O O . PRO A 1 168 ? -7.708 -4.182 2.340 1.00 98.38 168 PRO A O 1
ATOM 1306 N N . ILE A 1 169 ? -9.197 -2.742 1.453 1.00 98.69 169 ILE A N 1
ATOM 1307 C CA . ILE A 1 169 ? -8.447 -2.500 0.214 1.00 98.69 169 ILE A CA 1
ATOM 1308 C C . ILE A 1 169 ? -7.791 -1.119 0.261 1.00 98.69 169 ILE A C 1
ATOM 1310 O O . ILE A 1 169 ? -8.472 -0.097 0.299 1.00 98.69 169 ILE A O 1
ATOM 1314 N N . ASN A 1 170 ? -6.462 -1.095 0.210 1.00 97.94 170 ASN A N 1
ATOM 1315 C CA . ASN A 1 170 ? -5.667 0.093 -0.053 1.00 97.94 170 ASN A CA 1
ATOM 1316 C C . ASN A 1 170 ? -5.412 0.236 -1.556 1.00 97.94 170 ASN A C 1
ATOM 1318 O O . ASN A 1 170 ? -5.023 -0.730 -2.221 1.00 97.94 170 ASN A O 1
ATOM 1322 N N . ILE A 1 171 ? -5.577 1.450 -2.072 1.00 96.94 171 ILE A N 1
ATOM 1323 C CA . ILE A 1 171 ? -5.220 1.792 -3.449 1.00 96.94 171 ILE A CA 1
ATOM 1324 C C . ILE A 1 171 ? -4.246 2.965 -3.465 1.00 96.94 171 ILE A C 1
ATOM 1326 O O . ILE A 1 171 ? -4.200 3.767 -2.531 1.00 96.94 171 ILE A O 1
ATOM 1330 N N . GLY A 1 172 ? -3.477 3.079 -4.537 1.00 92.50 172 GLY A N 1
ATOM 1331 C CA . GLY A 1 172 ? -2.658 4.251 -4.795 1.00 92.50 172 GLY A CA 1
ATOM 1332 C C . GLY A 1 172 ? -1.906 4.130 -6.107 1.00 92.50 172 GLY A C 1
ATOM 1333 O O . GLY A 1 172 ? -1.810 3.056 -6.694 1.00 92.50 172 GLY A O 1
ATOM 1334 N N . THR A 1 173 ? -1.300 5.230 -6.542 1.00 89.31 173 THR A N 1
ATOM 1335 C CA . THR A 1 173 ? -0.716 5.347 -7.886 1.00 89.31 173 THR A CA 1
ATOM 1336 C C . THR A 1 173 ? 0.750 4.903 -7.962 1.00 89.31 173 THR A C 1
ATOM 1338 O O . THR A 1 173 ? 1.378 5.018 -9.015 1.00 89.31 173 THR A O 1
ATOM 1341 N N . GLU A 1 174 ? 1.316 4.408 -6.850 1.00 82.56 174 GLU A N 1
ATOM 1342 C CA . GLU A 1 174 ? 2.744 4.108 -6.613 1.00 82.56 174 GLU A CA 1
ATOM 1343 C C . GLU A 1 174 ? 3.672 5.340 -6.674 1.00 82.56 174 GLU A C 1
ATOM 1345 O O . GL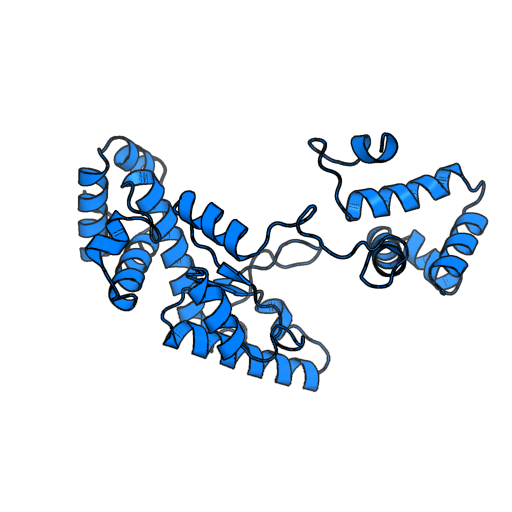U A 1 174 ? 4.708 5.355 -6.014 1.00 82.56 174 GLU A O 1
ATOM 1350 N N . MET A 1 175 ? 3.308 6.374 -7.448 1.00 81.19 175 MET A N 1
ATOM 1351 C CA . MET A 1 175 ? 4.070 7.609 -7.697 1.00 81.19 175 MET A CA 1
ATOM 1352 C C . MET A 1 175 ? 5.550 7.353 -8.020 1.00 81.19 175 MET A C 1
ATOM 1354 O O . MET A 1 175 ? 6.437 8.158 -7.732 1.00 81.19 175 MET A O 1
ATOM 1358 N N . ASN A 1 176 ? 5.835 6.205 -8.629 1.00 76.56 176 ASN A N 1
ATOM 1359 C CA . ASN A 1 176 ? 7.181 5.746 -8.907 1.00 76.56 176 ASN A CA 1
ATOM 1360 C C . ASN A 1 176 ? 7.702 6.234 -10.264 1.00 76.56 176 ASN A C 1
ATOM 1362 O O . ASN A 1 176 ? 8.885 6.028 -10.543 1.00 76.56 176 ASN A O 1
ATOM 1366 N N . LYS A 1 177 ? 6.869 6.850 -11.112 1.00 71.19 177 LYS A N 1
ATOM 1367 C CA . LYS A 1 177 ? 7.237 7.347 -12.444 1.00 71.19 177 LYS A CA 1
ATOM 1368 C C . LYS A 1 177 ? 6.630 8.728 -12.706 1.00 71.19 177 LYS A C 1
ATOM 1370 O O . LYS A 1 177 ? 5.476 8.986 -12.382 1.00 71.19 177 LYS A O 1
ATOM 1375 N N . ALA A 1 178 ? 7.397 9.593 -13.372 1.00 70.81 178 ALA A N 1
ATOM 1376 C CA . ALA A 1 178 ? 6.889 10.866 -13.872 1.00 70.81 178 ALA A CA 1
ATOM 1377 C C . ALA A 1 178 ? 5.666 10.662 -14.788 1.00 70.81 178 ALA A C 1
ATOM 1379 O O . ALA A 1 178 ? 5.674 9.785 -15.657 1.00 70.81 178 ALA A O 1
ATOM 1380 N N . GLY A 1 179 ? 4.635 11.486 -14.593 1.00 75.50 179 GLY A N 1
ATOM 1381 C CA . GLY A 1 179 ? 3.383 11.437 -15.353 1.00 75.50 179 GLY A CA 1
ATOM 1382 C C . GLY A 1 179 ? 2.284 10.557 -14.749 1.00 75.50 179 GLY A C 1
ATOM 1383 O O . GLY A 1 179 ? 1.195 10.518 -15.310 1.00 75.50 179 GLY A O 1
ATOM 1384 N N . GLN A 1 180 ? 2.528 9.876 -13.624 1.00 83.44 180 GLN A N 1
ATOM 1385 C CA . GLN A 1 180 ? 1.449 9.229 -12.870 1.00 83.44 180 GLN A CA 1
ATOM 1386 C C . GLN A 1 180 ? 0.540 10.271 -12.203 1.00 83.44 180 GLN A C 1
ATOM 1388 O O . GLN A 1 180 ? 1.034 11.318 -11.770 1.00 83.44 180 GLN A O 1
ATOM 1393 N N . PRO A 1 181 ? -0.774 10.001 -12.109 1.00 86.25 181 PRO A N 1
ATOM 1394 C CA . PRO A 1 181 ? -1.695 10.908 -11.445 1.00 86.25 181 PRO A CA 1
ATOM 1395 C C . PRO A 1 181 ? -1.412 10.978 -9.939 1.00 86.25 181 PRO A C 1
ATOM 1397 O O . PRO A 1 181 ? -0.837 10.065 -9.341 1.00 86.25 181 PRO A O 1
ATOM 1400 N N . PHE A 1 182 ? -1.841 12.079 -9.318 1.00 89.62 182 PHE A N 1
ATOM 1401 C CA . PHE A 1 182 ? -1.729 12.264 -7.869 1.00 89.62 182 PHE A CA 1
ATOM 1402 C C . PHE A 1 182 ? -2.589 11.254 -7.090 1.00 89.62 182 PHE A C 1
ATOM 1404 O O . PHE A 1 182 ? -2.175 10.776 -6.040 1.00 89.62 182 PHE A O 1
ATOM 1411 N N . ALA A 1 183 ? -3.760 10.907 -7.627 1.00 91.81 183 ALA A N 1
ATOM 1412 C CA . ALA A 1 183 ? -4.666 9.901 -7.087 1.00 91.81 183 ALA A CA 1
ATOM 1413 C C . ALA A 1 183 ? -5.369 9.159 -8.232 1.00 91.81 183 ALA A C 1
ATOM 1415 O O . ALA A 1 183 ? -5.520 9.716 -9.322 1.00 91.81 183 ALA A O 1
ATOM 1416 N N . ASP A 1 184 ? -5.800 7.922 -7.982 1.00 92.06 184 ASP A N 1
ATOM 1417 C CA . ASP A 1 184 ? -6.625 7.161 -8.921 1.00 92.06 184 ASP A CA 1
ATOM 1418 C C . ASP A 1 184 ? -7.973 7.870 -9.164 1.00 92.06 184 ASP A C 1
ATOM 1420 O O . ASP A 1 184 ? -8.641 8.304 -8.220 1.00 92.06 184 ASP A O 1
ATOM 1424 N N . ASP A 1 185 ? -8.410 7.952 -10.426 1.00 93.56 185 ASP A N 1
ATOM 1425 C CA . ASP A 1 185 ? -9.759 8.420 -10.762 1.00 93.56 185 ASP A CA 1
ATOM 1426 C C . ASP A 1 185 ? -10.783 7.304 -10.520 1.00 93.56 185 ASP A C 1
ATOM 1428 O O . ASP A 1 185 ? -11.155 6.540 -11.414 1.00 93.56 185 ASP A O 1
ATOM 1432 N N . ILE A 1 186 ? -11.269 7.221 -9.284 1.00 95.25 186 ILE A N 1
ATOM 1433 C CA . ILE A 1 186 ? -12.303 6.258 -8.884 1.00 95.25 186 ILE A CA 1
ATOM 1434 C C . ILE A 1 186 ? -13.693 6.583 -9.460 1.00 95.25 186 ILE A C 1
ATOM 1436 O O . ILE A 1 186 ? -14.622 5.801 -9.274 1.00 95.25 186 ILE A O 1
ATOM 1440 N N . GLY A 1 187 ? -13.863 7.720 -10.146 1.00 95.31 187 GLY A N 1
ATOM 1441 C CA . GLY A 1 187 ? -15.097 8.096 -10.840 1.00 95.31 187 GLY A CA 1
ATOM 1442 C C . GLY A 1 187 ? -15.184 7.564 -12.274 1.00 95.31 187 GLY A C 1
ATOM 1443 O O . GLY A 1 187 ? -16.278 7.565 -12.866 1.00 95.31 187 GLY A O 1
ATOM 1444 N N . CYS A 1 188 ? -14.068 7.085 -12.832 1.00 94.69 188 CYS A N 1
ATOM 1445 C CA . CYS A 1 188 ? -14.024 6.527 -14.178 1.00 94.69 188 CYS A CA 1
ATOM 1446 C C . CYS A 1 188 ? -14.892 5.264 -14.299 1.00 94.69 188 CYS A C 1
ATOM 1448 O O . CYS A 1 188 ? -15.179 4.579 -13.318 1.00 94.69 188 CYS A O 1
ATOM 1450 N N . GLU A 1 189 ? -15.313 4.939 -15.523 1.00 95.06 189 GLU A N 1
ATOM 1451 C CA . GLU A 1 189 ? -16.223 3.817 -15.800 1.00 95.06 189 GLU A CA 1
ATOM 1452 C C . GLU A 1 189 ? -15.750 2.491 -15.182 1.00 95.06 189 GLU A C 1
ATOM 1454 O O . GLU A 1 189 ? -16.551 1.759 -14.606 1.00 95.06 189 GLU A O 1
ATOM 1459 N N . ALA A 1 190 ? -14.446 2.213 -15.255 1.00 95.38 190 ALA A N 1
ATOM 1460 C CA . ALA A 1 190 ? -13.867 0.964 -14.776 1.00 95.38 190 ALA A CA 1
ATOM 1461 C C . ALA A 1 190 ? -13.862 0.832 -13.245 1.00 95.38 190 ALA A C 1
ATOM 1463 O O . ALA A 1 190 ? -13.961 -0.283 -12.734 1.00 95.38 190 ALA A O 1
ATOM 1464 N N . LEU A 1 191 ? -13.721 1.945 -12.517 1.00 96.75 191 LEU A N 1
ATOM 1465 C CA . LEU A 1 191 ? -13.495 1.940 -11.066 1.00 96.75 191 LEU A CA 1
ATOM 1466 C C . LEU A 1 191 ? -14.709 2.396 -10.255 1.00 96.75 191 LEU A C 1
ATOM 1468 O O . LEU A 1 191 ? -14.824 2.030 -9.084 1.00 96.75 191 LEU A O 1
ATOM 1472 N N . ARG A 1 192 ? -15.650 3.115 -10.876 1.00 97.06 192 ARG A N 1
ATOM 1473 C CA . ARG A 1 192 ? -16.883 3.603 -10.243 1.00 97.06 192 ARG A CA 1
ATOM 1474 C C . ARG A 1 192 ? -17.656 2.529 -9.467 1.00 97.06 192 ARG A C 1
ATOM 1476 O O . ARG A 1 192 ? -18.092 2.843 -8.360 1.00 97.06 192 ARG A O 1
ATOM 1483 N N . PRO A 1 193 ? -17.804 1.276 -9.952 1.00 97.62 193 PRO A N 1
ATOM 1484 C CA . PRO A 1 193 ? -18.498 0.236 -9.186 1.00 97.62 193 PRO A CA 1
ATOM 1485 C C . PRO A 1 193 ? -17.865 -0.048 -7.813 1.00 97.62 193 PRO A C 1
ATOM 1487 O O . PRO A 1 193 ? -18.566 -0.406 -6.867 1.00 97.62 193 PRO A O 1
ATOM 1490 N N . TYR A 1 194 ? -16.555 0.166 -7.678 1.00 98.19 194 TYR A N 1
ATOM 1491 C CA . TYR A 1 194 ? -15.770 -0.154 -6.484 1.00 98.19 194 TYR A CA 1
ATOM 1492 C C . TYR A 1 194 ? -15.467 1.068 -5.608 1.00 98.19 194 TYR A C 1
ATOM 1494 O O . TYR A 1 194 ? -14.811 0.935 -4.577 1.00 98.19 194 TYR A O 1
ATOM 1502 N N . GLN A 1 195 ? -15.958 2.260 -5.969 1.00 97.19 195 GLN A N 1
ATOM 1503 C CA . GLN A 1 195 ? -15.669 3.509 -5.257 1.00 97.19 195 GLN A CA 1
ATOM 1504 C C . GLN A 1 195 ? -15.931 3.401 -3.747 1.00 97.19 195 GLN A C 1
ATOM 1506 O O . GLN A 1 195 ? -15.104 3.814 -2.936 1.00 97.19 195 GLN A O 1
ATOM 1511 N N . HIS A 1 196 ? -17.073 2.828 -3.365 1.00 97.62 196 HIS A N 1
ATOM 1512 C CA . HIS A 1 196 ? -17.448 2.663 -1.962 1.00 97.62 196 HIS A CA 1
ATOM 1513 C C . HIS A 1 196 ? -16.493 1.724 -1.205 1.00 97.62 196 HIS A C 1
ATOM 1515 O O . HIS A 1 196 ? -16.165 1.995 -0.053 1.00 97.62 196 HIS A O 1
ATOM 1521 N N . ILE A 1 197 ? -15.988 0.680 -1.868 1.00 98.50 197 ILE A N 1
ATOM 1522 C CA . ILE A 1 197 ? -15.027 -0.281 -1.311 1.00 98.50 197 ILE A CA 1
ATOM 1523 C C . ILE A 1 197 ? -13.677 0.401 -1.074 1.00 98.50 197 ILE A C 1
ATOM 1525 O O . ILE A 1 197 ? -13.096 0.286 0.004 1.00 98.50 197 ILE A O 1
ATOM 1529 N N . PHE A 1 198 ? -13.200 1.175 -2.052 1.00 98.31 198 PHE A N 1
ATOM 1530 C CA . PHE A 1 198 ? -11.943 1.916 -1.928 1.00 98.31 198 PHE A CA 1
ATOM 1531 C C . PHE A 1 198 ? -12.017 2.992 -0.840 1.00 98.31 198 PHE A C 1
ATOM 1533 O O . PHE A 1 198 ? -11.092 3.128 -0.040 1.00 98.31 198 PHE A O 1
ATOM 1540 N N . LEU A 1 199 ? -13.136 3.719 -0.750 1.00 98.00 199 LEU A N 1
ATOM 1541 C CA . LEU A 1 199 ? -13.356 4.697 0.318 1.00 98.00 199 LEU A CA 1
ATOM 1542 C C . LEU A 1 199 ? -13.435 4.035 1.697 1.00 98.00 199 LEU A C 1
ATOM 1544 O O . LEU A 1 199 ? -12.878 4.571 2.655 1.00 98.00 199 LEU A O 1
ATOM 1548 N N . ARG A 1 200 ? -14.080 2.869 1.803 1.00 98.56 200 ARG A N 1
ATOM 1549 C CA . ARG A 1 200 ? -14.121 2.076 3.036 1.00 98.56 200 ARG A CA 1
ATOM 1550 C C . ARG A 1 200 ? -12.722 1.657 3.476 1.00 98.56 200 ARG A C 1
ATOM 1552 O O . ARG A 1 200 ? -12.345 1.912 4.617 1.00 98.56 200 ARG A O 1
ATOM 1559 N N . GLY A 1 201 ? -11.921 1.099 2.569 1.00 98.50 201 GLY A N 1
ATOM 1560 C CA . GLY A 1 201 ? -10.533 0.732 2.851 1.00 98.50 201 GLY A CA 1
ATOM 1561 C C . GLY A 1 201 ? -9.686 1.924 3.307 1.00 98.50 201 GLY A C 1
ATOM 1562 O O . GLY A 1 201 ? -9.039 1.853 4.352 1.00 98.50 201 GLY A O 1
ATOM 1563 N N . ALA A 1 202 ? -9.771 3.059 2.606 1.00 98.00 202 ALA A N 1
ATOM 1564 C CA . ALA A 1 202 ? -9.081 4.289 2.996 1.00 98.00 202 ALA A CA 1
ATOM 1565 C C . ALA A 1 202 ? -9.492 4.775 4.398 1.00 98.00 202 ALA A C 1
ATOM 1567 O O . ALA A 1 202 ? -8.632 5.104 5.218 1.00 98.00 202 ALA A O 1
ATOM 1568 N N . ARG A 1 203 ? -10.793 4.770 4.714 1.00 98.56 203 ARG A N 1
ATOM 1569 C CA . ARG A 1 203 ? -11.297 5.124 6.050 1.00 98.56 203 ARG A CA 1
ATOM 1570 C C . ARG A 1 203 ? -10.773 4.177 7.119 1.00 98.56 203 ARG A C 1
ATOM 1572 O O . ARG A 1 203 ? -10.328 4.653 8.153 1.00 98.56 203 ARG A O 1
ATOM 1579 N N . ILE A 1 204 ? -10.738 2.870 6.879 1.00 98.81 204 ILE A N 1
ATOM 1580 C CA . ILE A 1 204 ? -10.180 1.913 7.847 1.00 98.81 204 ILE A CA 1
ATOM 1581 C C . ILE A 1 204 ? -8.708 2.234 8.155 1.00 98.81 204 ILE A C 1
ATOM 1583 O O . ILE A 1 204 ? -8.315 2.220 9.320 1.00 98.81 204 ILE A O 1
ATOM 1587 N N . LEU A 1 205 ? -7.903 2.608 7.155 1.00 98.25 205 LEU A N 1
ATOM 1588 C CA . LEU A 1 205 ? -6.499 3.000 7.360 1.00 98.25 205 LEU A CA 1
ATOM 1589 C C . LEU A 1 205 ? -6.341 4.333 8.109 1.00 98.25 205 LEU A C 1
ATOM 1591 O O . LEU A 1 205 ? -5.443 4.481 8.946 1.00 98.25 205 LEU A O 1
ATOM 1595 N N . VAL A 1 206 ? -7.225 5.299 7.853 1.00 98.31 206 VAL A N 1
ATOM 1596 C CA . VAL A 1 206 ? -7.279 6.554 8.620 1.00 98.31 206 VAL A CA 1
ATOM 1597 C C . VAL A 1 206 ? -7.687 6.270 10.066 1.00 98.31 206 VAL A C 1
ATOM 1599 O O . VAL A 1 206 ? -7.021 6.732 10.991 1.00 98.31 206 VAL A O 1
ATOM 1602 N N . GLY A 1 207 ? -8.731 5.467 10.272 1.00 98.44 207 GLY A N 1
ATOM 1603 C CA . GLY A 1 207 ? -9.207 5.053 11.587 1.00 98.44 207 GLY A CA 1
ATOM 1604 C C . GLY A 1 207 ? -8.133 4.315 12.374 1.00 98.44 207 GLY A C 1
ATOM 1605 O O . GLY A 1 207 ? -7.901 4.639 13.536 1.00 98.44 207 GLY A O 1
ATOM 1606 N N . GLN A 1 208 ? -7.401 3.414 11.715 1.00 98.19 208 GLN A N 1
ATOM 1607 C CA . GLN A 1 208 ? -6.219 2.758 12.269 1.00 98.19 208 GLN A CA 1
ATOM 1608 C C . GLN A 1 208 ? -5.197 3.783 12.753 1.00 98.19 208 GLN A C 1
ATOM 1610 O O . GLN A 1 208 ? -4.725 3.704 13.883 1.00 98.19 208 GLN A O 1
ATOM 1615 N N . SER A 1 209 ? -4.859 4.758 11.911 1.00 97.62 209 SER A N 1
ATOM 1616 C CA . SER A 1 209 ? -3.850 5.768 12.237 1.00 97.62 209 SER A CA 1
ATOM 1617 C C . SER A 1 209 ? -4.271 6.629 13.431 1.00 97.62 209 SER A C 1
ATOM 1619 O O . SER A 1 209 ? -3.452 6.913 14.303 1.00 97.62 209 SER A O 1
ATOM 1621 N N . ILE A 1 210 ? -5.549 7.013 13.504 1.00 98.31 210 ILE A N 1
ATOM 1622 C CA . ILE A 1 210 ? -6.110 7.791 14.616 1.00 98.31 210 ILE A CA 1
ATOM 1623 C C . ILE A 1 210 ? -6.107 6.958 15.906 1.00 98.31 210 ILE A C 1
ATOM 1625 O O . ILE A 1 210 ? -5.558 7.392 16.920 1.00 98.31 210 ILE A O 1
ATOM 1629 N N . LEU A 1 211 ? -6.683 5.756 15.884 1.00 98.50 211 LEU A N 1
ATOM 1630 C CA . LEU A 1 211 ? -6.818 4.910 17.071 1.00 98.50 211 LEU A CA 1
ATOM 1631 C C . LEU A 1 211 ? -5.462 4.426 17.601 1.00 98.50 211 LEU A C 1
ATOM 1633 O O . LEU A 1 211 ? -5.222 4.485 18.807 1.00 98.50 211 LEU A O 1
ATOM 1637 N N . ALA A 1 212 ? -4.548 4.007 16.723 1.00 97.69 212 ALA A N 1
ATOM 1638 C CA . ALA A 1 212 ? -3.204 3.603 17.126 1.00 97.69 212 ALA A CA 1
ATOM 1639 C C . ALA A 1 212 ? -2.450 4.769 17.781 1.00 97.69 212 ALA A C 1
ATOM 1641 O O . ALA A 1 212 ? -1.843 4.598 18.836 1.00 97.69 212 ALA A O 1
ATOM 1642 N N . ARG A 1 213 ? -2.532 5.972 17.195 1.00 97.38 213 ARG A N 1
ATOM 1643 C CA . ARG A 1 213 ? -1.800 7.149 17.678 1.00 97.38 213 ARG A CA 1
ATOM 1644 C C . ARG A 1 213 ? -2.321 7.689 19.006 1.00 97.38 213 ARG A C 1
ATOM 1646 O O . ARG A 1 213 ? -1.511 8.063 19.847 1.00 97.38 213 ARG A O 1
ATOM 1653 N N . TYR A 1 214 ? -3.638 7.792 19.167 1.00 98.06 214 TYR A N 1
ATOM 1654 C CA . TYR A 1 214 ? -4.234 8.520 20.295 1.00 98.06 214 TYR A CA 1
ATOM 1655 C C . TYR A 1 214 ? -4.813 7.611 21.379 1.00 98.06 214 TYR A C 1
ATOM 1657 O O . TYR A 1 214 ? -4.873 8.008 22.536 1.00 98.06 214 TYR A O 1
ATOM 1665 N N . ALA A 1 215 ? -5.220 6.392 21.027 1.00 97.81 215 ALA A N 1
ATOM 1666 C CA . ALA A 1 215 ? -5.876 5.462 21.942 1.00 97.81 215 ALA A CA 1
ATOM 1667 C C . ALA A 1 215 ? -5.054 4.192 22.217 1.00 97.81 215 ALA A C 1
ATOM 1669 O O . ALA A 1 215 ? -5.501 3.336 22.978 1.00 97.81 215 ALA A O 1
ATOM 1670 N N . GLY A 1 216 ? -3.875 4.029 21.597 1.00 96.56 216 GLY A N 1
ATOM 1671 C CA . GLY A 1 216 ? -3.106 2.782 21.681 1.00 96.56 216 GLY A CA 1
ATOM 1672 C C . GLY A 1 216 ? -3.894 1.565 21.176 1.00 96.56 216 GLY A C 1
ATOM 1673 O O . GLY A 1 216 ? -3.654 0.441 21.612 1.00 96.56 216 GLY A O 1
ATOM 1674 N N . PHE A 1 217 ? -4.872 1.793 20.294 1.00 98.19 217 PHE A N 1
ATOM 1675 C CA . PHE A 1 217 ? -5.833 0.792 19.847 1.00 98.19 217 PHE A CA 1
ATOM 1676 C C . PHE A 1 217 ? -5.643 0.520 18.354 1.00 98.19 217 PHE A C 1
ATOM 1678 O O . PHE A 1 217 ? -6.373 1.008 17.498 1.00 98.19 217 PHE A O 1
ATOM 1685 N N . ALA A 1 218 ? -4.601 -0.230 18.021 1.00 98.00 218 ALA A N 1
ATOM 1686 C CA . ALA A 1 218 ? -4.317 -0.584 16.639 1.00 98.00 218 ALA A CA 1
ATOM 1687 C C . ALA A 1 218 ? -5.162 -1.775 16.155 1.00 98.00 218 ALA A C 1
ATOM 1689 O O . ALA A 1 218 ? -5.457 -2.692 16.914 1.00 98.00 218 ALA A O 1
ATOM 1690 N N . TYR A 1 219 ? -5.469 -1.796 14.861 1.00 98.06 219 TYR A N 1
ATOM 1691 C CA . TYR A 1 219 ? -6.218 -2.806 14.116 1.00 98.06 219 TYR A CA 1
ATOM 1692 C C . TYR A 1 219 ? -5.616 -4.204 14.276 1.00 98.06 219 TYR A C 1
ATOM 1694 O O . TYR A 1 219 ? -6.334 -5.167 14.526 1.00 98.06 219 TYR A O 1
ATOM 1702 N N . ALA A 1 220 ? -4.290 -4.317 14.170 1.00 96.31 220 ALA A N 1
ATOM 1703 C CA . ALA A 1 220 ? -3.567 -5.568 14.396 1.00 96.31 220 ALA A CA 1
ATOM 1704 C C . ALA A 1 220 ? -3.223 -5.813 15.881 1.00 96.31 220 ALA A C 1
ATOM 1706 O O . ALA A 1 220 ? -2.687 -6.868 16.226 1.00 96.31 220 ALA A O 1
ATOM 1707 N N . GLY A 1 221 ? -3.528 -4.848 16.753 1.00 96.31 221 GLY A N 1
ATOM 1708 C CA . GLY A 1 221 ? -3.102 -4.832 18.143 1.00 96.31 221 GLY A CA 1
ATOM 1709 C C . GLY A 1 221 ? -3.910 -5.757 19.049 1.00 96.31 221 GLY A C 1
ATOM 1710 O O . GLY A 1 221 ? -5.034 -6.175 18.752 1.00 96.31 221 GLY A O 1
ATOM 1711 N N . ARG A 1 222 ? -3.340 -6.058 20.224 1.00 95.69 222 ARG A N 1
ATOM 1712 C CA . ARG A 1 222 ? -3.955 -6.978 21.200 1.00 95.69 222 ARG A CA 1
ATOM 1713 C C . ARG A 1 222 ? -5.339 -6.523 21.671 1.00 95.69 222 ARG A C 1
ATOM 1715 O O . ARG A 1 222 ? -6.212 -7.366 21.841 1.00 95.69 222 ARG A O 1
ATOM 1722 N N . ALA A 1 223 ? -5.538 -5.218 21.866 1.00 96.56 223 ALA A N 1
ATOM 1723 C CA . ALA A 1 223 ? -6.808 -4.668 22.341 1.00 96.56 223 ALA A CA 1
ATOM 1724 C C . ALA A 1 223 ? -7.937 -4.847 21.311 1.00 96.56 223 ALA A C 1
ATOM 1726 O O . ALA A 1 223 ? -9.012 -5.317 21.672 1.00 96.56 223 ALA A O 1
ATOM 1727 N N . ALA A 1 224 ? -7.675 -4.573 20.027 1.00 97.12 224 ALA A N 1
ATOM 1728 C CA . ALA A 1 224 ? -8.648 -4.813 18.961 1.00 97.12 224 ALA A CA 1
ATOM 1729 C C . ALA A 1 224 ? -8.980 -6.303 18.821 1.00 97.12 224 ALA A C 1
ATOM 1731 O O . ALA A 1 224 ? -10.149 -6.666 18.711 1.00 97.12 224 ALA A O 1
ATOM 1732 N N . ARG A 1 225 ? -7.976 -7.183 18.917 1.00 95.56 225 ARG A N 1
ATOM 1733 C CA . ARG A 1 225 ? -8.204 -8.635 18.898 1.00 95.56 225 ARG A CA 1
ATOM 1734 C C . ARG A 1 225 ? -9.077 -9.109 20.062 1.00 95.56 225 ARG A C 1
ATOM 1736 O O . ARG A 1 225 ? -9.923 -9.971 19.858 1.00 95.56 225 ARG A O 1
ATOM 1743 N N . ALA A 1 226 ? -8.870 -8.570 21.262 1.00 97.25 226 ALA A N 1
ATOM 1744 C CA . ALA A 1 226 ? -9.684 -8.907 22.427 1.00 97.25 226 ALA A CA 1
ATOM 1745 C C . ALA A 1 226 ? -11.135 -8.408 22.290 1.00 97.25 226 ALA A C 1
ATOM 1747 O O . ALA A 1 226 ? -12.053 -9.108 22.703 1.00 97.25 226 ALA A O 1
ATOM 1748 N N . GLU A 1 227 ? -11.334 -7.233 21.688 1.00 96.75 227 GLU A N 1
ATOM 1749 C CA . GLU A 1 227 ? -12.651 -6.610 21.499 1.00 96.75 227 GLU A CA 1
ATOM 1750 C C . GLU A 1 227 ? -13.486 -7.284 20.397 1.00 96.75 227 GLU A C 1
ATOM 1752 O O . GLU A 1 227 ? -14.683 -7.514 20.574 1.00 96.75 227 GLU A O 1
ATOM 1757 N N . PHE A 1 228 ? -12.873 -7.587 19.249 1.00 97.44 228 PHE A N 1
ATOM 1758 C CA . PHE A 1 228 ? -13.599 -8.059 18.062 1.00 97.44 228 PHE A CA 1
ATOM 1759 C C . PHE A 1 228 ? -13.456 -9.560 17.802 1.00 97.44 228 PHE A C 1
ATOM 1761 O O . PHE A 1 228 ? -14.301 -10.146 17.125 1.00 97.44 228 PHE A O 1
ATOM 1768 N N . GLY A 1 229 ? -12.419 -10.212 18.335 1.00 95.06 229 GLY A N 1
ATOM 1769 C CA . GLY A 1 229 ? -12.170 -11.632 18.101 1.00 95.06 229 GLY A CA 1
ATOM 1770 C C . GLY A 1 229 ? -12.076 -11.958 16.607 1.00 95.06 229 GLY A C 1
ATOM 1771 O O . GLY A 1 229 ? -11.181 -11.480 15.914 1.00 95.06 229 GLY A O 1
ATOM 1772 N N . THR A 1 230 ? -12.995 -12.792 16.118 1.00 94.19 230 THR A N 1
ATOM 1773 C CA . THR A 1 230 ? -13.097 -13.194 14.705 1.00 94.19 230 THR A CA 1
ATOM 1774 C C . THR A 1 230 ? -14.127 -12.387 13.906 1.00 94.19 230 THR A C 1
ATOM 1776 O O . THR A 1 230 ? -14.276 -12.620 12.705 1.00 94.19 230 THR A O 1
ATOM 1779 N N . ASP A 1 231 ? -14.831 -11.434 14.527 1.00 97.81 231 ASP A N 1
ATOM 1780 C CA . ASP A 1 231 ? -15.820 -10.579 13.863 1.00 97.81 231 ASP A CA 1
ATOM 1781 C C . ASP A 1 231 ? -15.137 -9.417 13.124 1.00 97.81 231 ASP A C 1
ATOM 1783 O O . ASP A 1 231 ? -15.149 -8.253 13.538 1.00 97.81 231 ASP A O 1
ATOM 1787 N N . LEU A 1 232 ? -14.521 -9.758 11.991 1.00 97.06 232 LEU A N 1
ATOM 1788 C CA . LEU A 1 232 ? -13.824 -8.801 11.131 1.00 97.06 232 LEU A CA 1
ATOM 1789 C C . LEU A 1 232 ? -14.761 -7.738 10.552 1.00 97.06 232 LEU A C 1
ATOM 1791 O O . LEU A 1 232 ? -14.313 -6.639 10.239 1.00 97.06 232 LEU A O 1
ATOM 1795 N N . ARG A 1 233 ? -16.057 -8.039 10.409 1.00 98.06 233 ARG A N 1
ATOM 1796 C CA . ARG A 1 233 ? -17.031 -7.062 9.918 1.00 98.06 233 ARG A CA 1
ATOM 1797 C C . ARG A 1 233 ? -17.223 -5.957 10.944 1.00 98.06 233 ARG A C 1
ATOM 1799 O O . ARG A 1 233 ? -17.011 -4.797 10.608 1.00 98.06 233 ARG A O 1
ATOM 1806 N N . ARG A 1 234 ? -17.527 -6.310 12.195 1.00 98.19 234 ARG A N 1
ATOM 1807 C CA . ARG A 1 234 ? -17.656 -5.334 13.285 1.00 98.19 234 ARG A CA 1
ATOM 1808 C C . ARG A 1 234 ? -16.360 -4.558 13.504 1.00 98.19 234 ARG A C 1
ATOM 1810 O O . ARG A 1 234 ? -16.414 -3.352 13.742 1.00 98.19 234 ARG A O 1
ATOM 1817 N N . GLN A 1 235 ? -15.210 -5.226 13.400 1.00 98.50 235 GLN A N 1
ATOM 1818 C CA . GLN A 1 235 ? -13.915 -4.552 13.447 1.00 98.50 235 GLN A CA 1
ATOM 1819 C C . GLN A 1 235 ? -13.802 -3.508 12.329 1.00 98.50 235 GLN A C 1
ATOM 1821 O O . GLN A 1 235 ? -13.585 -2.331 12.612 1.00 98.50 235 GLN A O 1
ATOM 1826 N N . ASN A 1 236 ? -13.994 -3.908 11.071 1.00 98.69 236 ASN A N 1
ATOM 1827 C CA . ASN A 1 236 ? -13.928 -3.001 9.927 1.00 98.69 236 ASN A CA 1
ATOM 1828 C C . ASN A 1 236 ? -14.892 -1.825 10.066 1.00 98.69 236 ASN A C 1
ATOM 1830 O O . ASN A 1 236 ? -14.476 -0.692 9.853 1.00 98.69 236 ASN A O 1
ATOM 1834 N N . ASP A 1 237 ? -16.132 -2.070 10.482 1.00 98.62 237 ASP A N 1
ATOM 1835 C CA . ASP A 1 237 ? -17.152 -1.030 10.633 1.00 98.62 237 ASP A CA 1
ATOM 1836 C C . ASP A 1 237 ? -16.763 -0.008 11.717 1.00 98.62 237 ASP A C 1
ATOM 1838 O O . ASP A 1 237 ? -16.979 1.194 11.552 1.00 98.62 237 ASP A O 1
ATOM 1842 N N . PHE A 1 238 ? -16.125 -0.449 12.807 1.00 98.62 238 PHE A N 1
ATOM 1843 C CA . PHE A 1 238 ? -15.622 0.458 13.841 1.00 98.62 238 PHE A CA 1
ATOM 1844 C C . PHE A 1 238 ? -14.466 1.334 13.338 1.00 98.62 238 PHE A C 1
ATOM 1846 O O . PHE A 1 238 ? -14.501 2.557 13.497 1.00 98.62 238 PHE A O 1
ATOM 1853 N N . PHE A 1 239 ? -13.451 0.730 12.714 1.00 98.81 239 PHE A N 1
ATOM 1854 C CA . PHE A 1 239 ? -12.303 1.471 12.182 1.00 98.81 239 PHE A CA 1
ATOM 1855 C C . PHE A 1 239 ? -12.710 2.390 11.020 1.00 98.81 239 PHE A C 1
ATOM 1857 O O . PHE A 1 239 ? -12.252 3.532 10.954 1.00 98.81 239 PHE A O 1
ATOM 1864 N N . GLU A 1 240 ? -13.615 1.941 10.147 1.00 98.75 240 GLU A N 1
ATOM 1865 C CA . GLU A 1 240 ? -14.236 2.770 9.113 1.00 98.75 240 GLU A CA 1
ATOM 1866 C C . GLU A 1 240 ? -14.965 3.961 9.737 1.00 98.75 240 GLU A C 1
ATOM 1868 O O . GLU A 1 240 ? -14.773 5.090 9.290 1.00 98.75 240 GLU A O 1
ATOM 1873 N N . GLY A 1 241 ? -15.763 3.730 10.783 1.00 98.62 241 GLY A N 1
ATOM 1874 C CA . GLY A 1 241 ? -16.495 4.779 11.485 1.00 98.62 241 GLY A CA 1
ATOM 1875 C C . GLY A 1 241 ? -15.575 5.872 12.024 1.00 98.62 241 GLY A C 1
ATOM 1876 O O . GLY A 1 241 ? -15.865 7.054 11.847 1.00 98.62 241 GLY A O 1
ATOM 1877 N N . VAL A 1 242 ? -14.437 5.499 12.623 1.00 98.62 242 VAL A N 1
ATOM 1878 C CA . VAL A 1 242 ? -13.444 6.478 13.096 1.00 98.62 242 VAL A CA 1
ATOM 1879 C C . VAL A 1 242 ? -12.807 7.229 11.929 1.00 98.62 242 VAL A C 1
ATOM 1881 O O . VAL A 1 242 ? -12.701 8.454 11.974 1.00 98.62 242 VAL A O 1
ATOM 1884 N N . GLY A 1 243 ? -12.400 6.533 10.866 1.00 98.44 243 GLY A N 1
ATOM 1885 C CA . GLY A 1 243 ? -11.816 7.187 9.692 1.00 98.44 243 GLY A CA 1
ATOM 1886 C C . GLY A 1 243 ? -12.806 7.994 8.854 1.00 98.44 243 GLY A C 1
ATOM 1887 O O . GLY A 1 243 ? -12.389 8.808 8.034 1.00 98.44 243 GLY A O 1
ATOM 1888 N N . GLY A 1 244 ? -14.105 7.774 9.051 1.00 98.19 244 GLY A N 1
ATOM 1889 C CA . GLY A 1 244 ? -15.201 8.527 8.448 1.00 98.19 244 GLY A CA 1
ATOM 1890 C C . GLY A 1 244 ? -15.594 9.795 9.210 1.00 98.19 244 GLY A C 1
ATOM 1891 O O . GLY A 1 244 ? -16.443 10.538 8.718 1.00 98.19 244 GLY A O 1
ATOM 1892 N N . LEU A 1 245 ? -14.999 10.065 10.379 1.00 98.19 245 LEU A N 1
ATOM 1893 C CA . LEU A 1 245 ? -15.208 11.319 11.107 1.00 98.19 245 LEU A CA 1
ATOM 1894 C C . LEU A 1 245 ? -14.732 12.531 10.282 1.00 98.19 245 LEU A C 1
ATOM 1896 O O . LEU A 1 245 ? -13.874 12.389 9.405 1.00 98.19 245 LEU A O 1
ATOM 1900 N N . PRO A 1 246 ? -15.240 13.750 10.568 1.00 96.44 246 PRO A N 1
ATOM 1901 C CA . PRO A 1 246 ? -14.738 14.961 9.926 1.00 96.44 246 PRO A CA 1
ATOM 1902 C C . PRO A 1 246 ? -13.208 15.074 10.043 1.00 96.44 246 PRO A C 1
ATOM 1904 O O . PRO A 1 246 ? -12.669 14.689 11.086 1.00 96.44 246 PRO A O 1
ATOM 1907 N N . PRO A 1 247 ? -12.505 15.635 9.037 1.00 95.19 247 PRO A N 1
ATOM 1908 C CA . PRO A 1 247 ? -11.046 15.679 9.014 1.00 95.19 247 PRO A CA 1
ATOM 1909 C C . PRO A 1 247 ? -10.432 16.163 10.328 1.00 95.19 247 PRO A C 1
ATOM 1911 O O . PRO A 1 247 ? -10.861 17.167 10.906 1.00 95.19 247 PRO A O 1
ATOM 1914 N N . LEU A 1 248 ? -9.414 15.442 10.798 1.00 94.69 248 LEU A N 1
ATOM 1915 C CA . LEU A 1 248 ? -8.752 15.754 12.055 1.00 94.69 248 LEU A CA 1
ATOM 1916 C C . LEU A 1 248 ? -8.019 17.097 11.947 1.00 94.69 248 LEU A C 1
ATOM 1918 O O . LEU A 1 248 ? -7.079 17.253 11.169 1.00 94.69 248 LEU A O 1
ATOM 1922 N N . THR A 1 249 ? -8.437 18.068 12.754 1.00 95.88 249 THR A N 1
ATOM 1923 C CA . THR A 1 249 ? -7.784 19.378 12.841 1.00 95.88 249 THR A CA 1
ATOM 1924 C C . THR A 1 249 ? -6.696 19.376 13.911 1.00 95.88 249 THR A C 1
ATOM 1926 O O . THR A 1 249 ? -6.720 18.564 14.837 1.00 95.88 249 THR A O 1
ATOM 1929 N N . LYS A 1 250 ? -5.756 20.328 13.835 1.00 96.50 250 LYS A N 1
ATOM 1930 C CA . LYS A 1 250 ? -4.697 20.477 14.846 1.00 96.50 250 LYS A CA 1
ATOM 1931 C C . LYS A 1 250 ? -5.249 20.624 16.279 1.00 96.50 250 LYS A C 1
ATOM 1933 O O . LYS A 1 250 ? -4.793 19.865 17.128 1.00 96.50 250 LYS A O 1
ATOM 1938 N N . PRO A 1 251 ? -6.264 21.470 16.564 1.00 97.00 251 PRO A N 1
ATOM 1939 C CA . PRO A 1 251 ? -6.838 21.551 17.910 1.00 97.00 251 PRO A CA 1
ATOM 1940 C C . PRO A 1 251 ? -7.444 20.229 18.401 1.00 97.00 251 PRO A C 1
ATOM 1942 O O . PRO A 1 251 ? -7.291 19.872 19.565 1.00 97.00 251 PRO A O 1
ATOM 1945 N N . ARG A 1 252 ? -8.104 19.467 17.515 1.00 95.88 252 ARG A N 1
ATOM 1946 C CA . ARG A 1 252 ? -8.663 18.150 17.861 1.00 95.88 252 ARG A CA 1
ATOM 1947 C C . ARG A 1 252 ? -7.564 17.127 18.139 1.00 95.88 252 ARG A C 1
ATOM 1949 O O . ARG A 1 252 ? -7.661 16.391 19.115 1.00 95.88 252 ARG A O 1
ATOM 1956 N N . ALA A 1 253 ? -6.514 17.112 17.323 1.00 97.12 253 ALA A N 1
ATOM 1957 C CA . ALA A 1 253 ? -5.340 16.274 17.539 1.00 97.12 253 ALA A CA 1
ATOM 1958 C C . ALA A 1 253 ? -4.643 16.593 18.873 1.00 97.12 253 ALA A C 1
ATOM 1960 O O . ALA A 1 253 ? -4.245 15.676 19.591 1.00 97.12 253 ALA A O 1
ATOM 1961 N N . ASP A 1 254 ? -4.524 17.875 19.224 1.00 97.94 254 ASP A N 1
ATOM 1962 C CA . ASP A 1 254 ? -3.929 18.313 20.490 1.00 97.94 254 ASP A CA 1
ATOM 1963 C C . ASP A 1 254 ? -4.782 17.884 21.683 1.00 97.94 254 ASP A C 1
ATOM 1965 O O . ASP A 1 254 ? -4.254 17.351 22.658 1.00 97.94 254 ASP A O 1
ATOM 1969 N N . HIS A 1 255 ? -6.105 18.021 21.574 1.00 97.38 255 HIS A N 1
ATOM 1970 C CA . HIS A 1 255 ? -7.019 17.529 22.596 1.00 97.38 255 HIS A CA 1
ATOM 1971 C C . HIS A 1 255 ? -6.898 16.011 22.784 1.00 97.38 255 HIS A C 1
ATOM 1973 O O . HIS A 1 255 ? -6.667 15.566 23.903 1.00 97.38 255 HIS A O 1
ATOM 1979 N 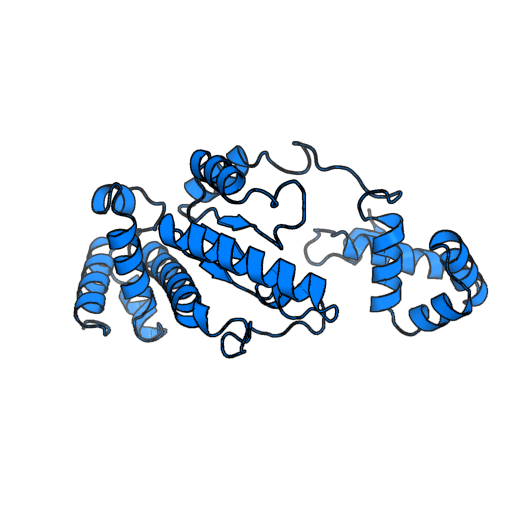N . LEU A 1 256 ? -6.947 15.220 21.708 1.00 97.69 256 LEU A N 1
ATOM 1980 C CA . LEU A 1 256 ? -6.751 13.766 21.784 1.00 97.69 256 LEU A CA 1
ATOM 1981 C C . LEU A 1 256 ? -5.400 13.384 22.407 1.00 97.69 256 LEU A C 1
ATOM 1983 O O . LEU A 1 256 ? -5.330 12.417 23.152 1.00 97.69 256 LEU A O 1
ATOM 1987 N N . THR A 1 257 ? -4.343 14.156 22.137 1.00 97.62 257 THR A N 1
ATOM 1988 C CA . THR A 1 257 ? -3.009 13.941 22.731 1.00 97.62 257 THR A CA 1
ATOM 1989 C C . THR A 1 257 ? -2.984 14.247 24.230 1.00 97.62 257 THR A C 1
ATOM 1991 O O . THR A 1 257 ? -2.212 13.641 24.966 1.00 97.62 257 THR A O 1
ATOM 1994 N N . SER A 1 258 ? -3.808 15.194 24.691 1.00 97.75 258 SER A N 1
ATOM 1995 C CA . SER A 1 258 ? -3.903 15.555 26.111 1.00 97.75 258 SER A CA 1
ATOM 1996 C C . SER A 1 258 ? -4.650 14.521 26.960 1.00 97.75 258 SER A C 1
ATOM 1998 O O . SER A 1 258 ? -4.512 14.516 28.183 1.00 97.75 258 SER A O 1
ATOM 2000 N N . LEU A 1 259 ? -5.437 13.652 26.320 1.00 97.75 259 LEU A N 1
ATOM 2001 C CA . LEU A 1 259 ? -6.170 12.573 26.972 1.00 97.75 259 LEU A CA 1
ATOM 2002 C C . LEU A 1 259 ? -5.266 11.358 27.191 1.00 97.75 259 LEU A C 1
ATOM 2004 O O . LEU A 1 259 ? -4.358 11.085 26.407 1.00 97.75 259 LEU A O 1
ATOM 2008 N N . ASN A 1 260 ? -5.552 10.570 28.228 1.00 97.50 260 ASN A N 1
ATOM 2009 C CA . ASN A 1 260 ? -4.966 9.233 28.305 1.00 97.50 260 ASN A CA 1
ATOM 2010 C C . ASN A 1 260 ? -5.626 8.285 27.274 1.00 97.50 260 ASN A C 1
ATOM 2012 O O . ASN A 1 260 ? -6.747 8.557 26.828 1.00 97.50 260 ASN A O 1
ATOM 2016 N N . PRO A 1 261 ? -4.986 7.154 26.914 1.00 96.69 261 PRO A N 1
ATOM 2017 C CA . PRO A 1 261 ? -5.487 6.264 25.862 1.00 96.69 261 PRO A CA 1
ATOM 2018 C C . PRO A 1 261 ? -6.938 5.793 26.049 1.00 96.69 261 PRO A C 1
ATOM 2020 O O . PRO A 1 261 ? -7.704 5.760 25.088 1.00 96.69 261 PRO A O 1
ATOM 2023 N N . THR A 1 262 ? -7.352 5.490 27.283 1.00 97.19 262 THR A N 1
ATOM 2024 C CA . THR A 1 262 ? -8.720 5.044 27.596 1.00 97.19 262 THR A CA 1
ATOM 2025 C C . THR A 1 262 ? -9.747 6.153 27.367 1.00 97.19 262 THR A C 1
ATOM 2027 O O . THR A 1 262 ? -10.811 5.913 26.796 1.00 97.19 262 THR A O 1
ATOM 2030 N N . GLN A 1 263 ? -9.430 7.382 27.781 1.00 98.00 263 GLN A N 1
ATOM 2031 C CA . GLN A 1 263 ? -10.284 8.550 27.551 1.00 98.00 263 GLN A CA 1
ATOM 2032 C C . GLN A 1 263 ? -10.394 8.874 26.058 1.00 98.00 263 GLN A C 1
ATOM 2034 O O . GLN A 1 263 ? -11.499 9.086 25.559 1.00 98.00 263 GLN A O 1
ATOM 2039 N N . ALA A 1 264 ? -9.267 8.862 25.339 1.00 98.06 264 ALA A N 1
ATOM 2040 C CA . ALA A 1 264 ? -9.241 9.078 23.896 1.00 98.06 264 ALA A CA 1
ATOM 2041 C C . ALA A 1 264 ? -10.079 8.024 23.157 1.00 98.06 264 ALA A C 1
ATOM 2043 O O . ALA A 1 264 ? -10.868 8.370 22.278 1.00 98.06 264 ALA A O 1
ATOM 2044 N N . PHE A 1 265 ? -9.969 6.751 23.550 1.00 98.06 265 PHE A N 1
ATOM 2045 C CA . PHE A 1 265 ? -10.778 5.671 22.992 1.00 98.06 265 PHE A CA 1
ATOM 2046 C C . PHE A 1 265 ? -12.280 5.898 23.208 1.00 98.06 265 PHE A C 1
ATOM 2048 O O . PHE A 1 265 ? -13.044 5.838 22.246 1.00 98.06 265 PHE A O 1
ATOM 2055 N N . SER A 1 266 ? -12.705 6.221 24.436 1.00 97.81 266 SER A N 1
ATOM 2056 C CA . SER A 1 266 ? -14.119 6.491 24.742 1.00 97.81 266 SER A CA 1
ATOM 2057 C C . SER A 1 266 ? -14.664 7.665 23.926 1.00 97.81 266 SER A C 1
ATOM 2059 O O . SER A 1 266 ? -15.751 7.571 23.357 1.00 97.81 266 SER A O 1
ATOM 2061 N N . LEU A 1 267 ? -13.893 8.752 23.808 1.00 97.94 267 LEU A N 1
ATOM 2062 C CA . LEU A 1 267 ? -14.282 9.914 23.009 1.00 97.94 267 LEU A CA 1
ATOM 2063 C C . LEU A 1 267 ? -14.438 9.553 21.527 1.00 97.94 267 LEU A C 1
ATOM 2065 O O . LEU A 1 267 ? -15.383 10.003 20.875 1.00 97.94 267 LEU A O 1
ATOM 2069 N N . LEU A 1 268 ? -13.537 8.731 20.980 1.00 98.12 268 LEU A N 1
ATOM 2070 C CA . LEU A 1 268 ? -13.628 8.248 19.601 1.00 98.12 268 LEU A CA 1
ATOM 2071 C C . LEU A 1 268 ? -14.854 7.349 19.403 1.00 98.12 268 LEU A C 1
ATOM 2073 O O . LEU A 1 268 ? -15.580 7.541 18.430 1.00 98.12 268 LEU A O 1
ATOM 2077 N N . GLN A 1 269 ? -15.149 6.438 20.334 1.00 97.56 269 GLN A N 1
ATOM 2078 C CA . GLN A 1 269 ? -16.362 5.614 20.285 1.00 97.56 269 GLN A CA 1
ATOM 2079 C C . GLN A 1 269 ? -17.634 6.468 20.275 1.00 97.56 269 GLN A C 1
ATOM 2081 O O . GLN A 1 269 ? -18.519 6.251 19.444 1.00 97.56 269 GLN A O 1
ATOM 2086 N N . ASP A 1 270 ? -17.722 7.463 21.156 1.00 97.75 270 ASP A N 1
ATOM 2087 C CA . ASP A 1 270 ? -18.869 8.370 21.203 1.00 97.75 270 ASP A CA 1
ATOM 2088 C C . ASP A 1 270 ? -18.968 9.227 19.938 1.00 97.75 270 ASP A C 1
ATOM 2090 O O . ASP A 1 270 ? -20.070 9.473 19.442 1.00 97.75 270 ASP A O 1
ATOM 2094 N N . SER A 1 271 ? -17.827 9.626 19.370 1.00 97.81 271 SER A N 1
ATOM 2095 C CA . SER A 1 271 ? -17.783 10.366 18.107 1.00 97.81 271 SER A CA 1
ATOM 2096 C C . SER A 1 271 ? -18.330 9.537 16.944 1.00 97.81 271 SER A C 1
ATOM 2098 O O . SER A 1 271 ? -19.117 10.041 16.143 1.00 97.81 271 SER A O 1
ATOM 2100 N N . VAL A 1 272 ? -17.977 8.248 16.873 1.00 97.31 272 VAL A N 1
ATOM 2101 C CA . VAL A 1 272 ? -18.510 7.320 15.861 1.00 97.31 272 VAL A CA 1
ATOM 2102 C C . VAL A 1 272 ? -20.023 7.173 15.996 1.00 97.31 272 VAL A C 1
ATOM 2104 O O . VAL A 1 272 ? -20.732 7.306 15.001 1.00 97.31 272 VAL A O 1
ATOM 2107 N N . ARG A 1 273 ? -20.543 6.984 17.218 1.00 96.62 273 ARG A N 1
ATOM 2108 C CA . ARG A 1 273 ? -21.998 6.887 17.460 1.00 96.62 273 ARG A CA 1
ATOM 2109 C C . ARG A 1 273 ? -22.751 8.145 17.020 1.00 96.62 273 ARG A C 1
ATOM 2111 O O . ARG A 1 273 ? -23.887 8.046 16.573 1.00 96.62 273 ARG A O 1
ATOM 2118 N N . ARG A 1 274 ? -22.126 9.319 17.150 1.00 96.12 274 ARG A N 1
ATOM 2119 C CA . ARG A 1 274 ? -22.690 10.617 16.737 1.00 96.12 274 ARG A CA 1
ATOM 2120 C C . ARG A 1 274 ? -22.437 10.958 15.268 1.00 96.12 274 ARG A C 1
ATOM 2122 O O . ARG A 1 274 ? -22.975 11.956 14.800 1.00 96.12 274 ARG A O 1
ATOM 2129 N N . GLN A 1 275 ? -21.593 10.190 14.574 1.00 94.00 275 GLN A N 1
ATOM 2130 C CA . GLN A 1 275 ? -21.061 10.515 13.244 1.00 94.00 275 GLN A CA 1
ATOM 2131 C C . GLN A 1 275 ? -20.427 11.921 13.172 1.00 94.00 275 GLN A C 1
ATOM 2133 O O . GLN A 1 275 ? -20.401 12.569 12.127 1.00 94.00 275 GLN A O 1
ATOM 2138 N N . ALA A 1 276 ? -19.918 12.407 14.304 1.00 95.19 276 ALA A N 1
ATOM 2139 C CA . ALA A 1 276 ? -19.327 13.727 14.476 1.00 95.19 276 ALA A CA 1
ATOM 2140 C C . ALA A 1 276 ? -18.456 13.730 15.733 1.00 95.19 276 ALA A C 1
ATOM 2142 O O . ALA A 1 276 ? -18.718 12.986 16.674 1.00 95.19 276 ALA A O 1
ATOM 2143 N N . TRP A 1 277 ? -17.443 14.594 15.781 1.00 94.50 277 TRP A N 1
ATOM 2144 C CA . TRP A 1 277 ? -16.576 14.703 16.954 1.00 94.50 277 TRP A CA 1
ATOM 2145 C C . TRP A 1 277 ? -17.372 15.037 18.222 1.00 94.50 277 TRP A C 1
ATOM 2147 O O . TRP A 1 277 ? -17.981 16.107 18.312 1.00 94.50 277 TRP A O 1
ATOM 2157 N N . ALA A 1 278 ? -17.317 14.146 19.212 1.00 91.06 278 ALA A N 1
ATOM 2158 C CA . ALA A 1 278 ? -17.838 14.399 20.548 1.00 91.06 278 ALA A CA 1
ATOM 2159 C C . ALA A 1 278 ? -17.109 15.591 21.201 1.00 91.06 278 ALA A C 1
ATOM 2161 O O . ALA A 1 278 ? -16.001 15.963 20.796 1.00 91.06 278 ALA A O 1
ATOM 2162 N N . VAL A 1 279 ? -17.787 16.240 22.148 1.00 78.38 279 VAL A N 1
ATOM 2163 C CA . VAL A 1 279 ? -17.253 17.368 22.927 1.00 78.38 279 VAL A CA 1
ATOM 2164 C C . VAL A 1 279 ? -16.646 16.828 24.205 1.00 78.38 279 VAL A C 1
ATOM 2166 O O . VAL A 1 279 ? -17.328 15.983 24.826 1.00 78.38 279 VAL A O 1
#

Secondary structure (DSSP, 8-state):
-HHHHTTSGGG---HHHHHHHHHHHHHHH-SSHHHHHHHHHHHHT--HHHHHHHHTSHHHHHHHHHHHHTSTTSTT-----TTTS--HHHHHHHHHHTT---EEE-S-S-STTTS-HHHHHHHHHHTT--EEEE-THHHH--SSHHHHHHHHHHHHHHHHHHHHTT--EEE-----STT--SS--TTSTTTGGGHHHHHHHHHHHHHHHHHHHHHS--TTSHHHHHHHTT-HHHHHHHHHHHHTSSPPPHHHHHHHHHS-HHHHHHHHHHHHHHTS---

Foldseek 3Di:
DVQLQVVDVPSDGDLLSVLVSVLVVLVVVDPDPQVSLVVLCVQLVHDSVVSVVCVVVVVSNSVSSCVQADPPPHVNDDDDDCVNDPDLLVVLVVCLVVLHAAEAEDEQCPDPQSVDLVVNCVVNVVSPHQAYEYAVCNQQVDPDPVSNVSSLVSVVVNLVVCVVVLHQYEYAQPPPDPPTDRGDPCVDPSNVVCSVSNLLSQQLVQLQVQLCVQQVDHLSDPVLCVVQPSPSVVSSLLSSLLSQEDDQDPVNVVVSNVDYNVVSVVQSVVCSVVSYRDD